Protein AF-A0A0K0D9D5-F1 (afdb_monomer)

Secondary structure (DSSP, 8-state):
---PPPP----------------------HHHHHHHHHHHHHHHHHHHHHHHHHHHHHHHHHHHHHHHHHHHHHTT--HHHHHHHHHHHHHHHHHHHHHHHHHHHHHHHHHHHHHHHHHHHHHHHHHHHHHHHHHHHHHHHHHHHHHHHHHHHHHHHHHHHHSTT------------PPPP------------HHHHHHHHHHHS----SS-TTS----HHHHHHHHTTSPTT-----TT--HHHHTTPPPTT-TTT-GGGSS-GGG--HHHHHHHHHHHHHHHHHHHTT--GGGTGGGSHHHH-GGGS-TTT-HHHHHHHHHHHHHHHHHHHHHHHTT--HHHH--

Solvent-accessible surface area (backbone atoms only — not comparable to full-atom values): 21210 Å² total; per-residue (Å²): 138,88,81,82,85,78,88,77,84,82,77,82,75,85,71,82,76,78,80,77,85,72,83,73,78,67,84,67,54,69,68,59,51,51,52,51,52,52,51,52,50,51,51,52,54,55,48,51,55,52,50,52,53,51,52,52,54,51,50,52,51,50,50,52,53,52,54,50,52,52,49,31,49,73,69,60,65,29,66,72,59,47,52,53,53,49,53,52,51,52,51,50,53,50,52,51,54,50,52,55,51,51,52,51,54,51,52,54,51,51,50,54,49,52,53,49,53,50,51,52,52,51,50,53,52,52,52,50,51,52,54,51,52,50,54,50,50,52,54,51,52,52,50,54,49,53,49,53,50,51,53,48,50,51,51,52,53,50,51,57,70,68,46,90,79,75,94,69,90,79,85,88,79,89,75,88,77,82,79,84,78,88,78,84,78,90,69,84,90,76,81,76,63,65,67,59,52,51,51,52,51,60,70,64,52,68,80,88,58,101,60,84,80,85,61,90,76,89,52,65,71,61,51,54,56,59,55,69,72,52,57,95,89,66,80,93,73,60,91,88,61,56,73,74,65,58,72,73,58,75,48,79,86,34,77,88,62,15,74,85,59,44,81,63,90,82,78,64,50,74,64,55,53,50,51,50,50,51,52,50,53,50,26,48,52,47,24,74,75,43,38,41,39,72,79,31,50,57,64,39,69,64,54,71,49,40,84,76,44,44,51,93,83,36,55,69,60,20,51,50,17,51,48,50,51,52,50,52,52,50,53,51,52,50,42,64,73,65,73,53,60,52,83,81,63,50,58

pLDDT: mean 75.21, std 20.97, range [29.78, 96.94]

InterPro domains:
  IPR007244 NAA35-like [PTHR21373] (213-343)
  IPR057983 NAA35-like, N-terminal [PF04112] (233-303)

Organism: Angiostrongylus cantonensis (NCBI:txid6313)

Foldseek 3Di:
DDDDDDDDDPDPPPPPPPPPPPPPPPPPDPVNVVVVVVVVVVVVVVVVVVVVVVVVVVVVVVVVVVVVLVVCVVVCNNPVSVVVVVVVVVVVVVVVVVVVVVVVVVVVVVVVVVVVVVVVVVVVVVVVVVVVVVVVVVVVVVVVVVVVVVVVVVVVVVVVVVPPPDPDDDDDDDDDDDDDDDDDDPDPPDDDDPVVVVVVVVVPDDDVDVDPVPDDDDCPVVVVVVVVPDDVPDDDDDPPDDVVVVVPDQDPPDPVRHPVVPPDPQPDDPVNLVVLLVQLVVLVVVQQQADECCVGNVVPPLQVDLVVVDCVRPVSSNCVNVVVNVVVVVVVVVCVVVVPDCNPRGD

Mean predicted aligned error: 23.49 Å

Sequence (347 aa):
MVVQMTEEDHQESDGERELSDSDSESELDIVEYEKRREQCFRLIVLSEIQFNKLKLILRDLKIKQLTKRRQEILNQVDPEFTVKHRELQEEFNARVKLAEAIRCLEMDSLERRTVGLTGIAQTNQDDNKVIVQEKIRERILNKIQAEKEHQLEIKIVKSYFLDGRFDLKRERSEENFDFPPKKTRSGPLRMANSELRELLDKASRKLDLPFNNEEPIDITNRFFEDCSRLSLGEVVRYDSFSLGEAMSAVELMDEKMDIGMKKGLYESSLAEQLTTYDATLCAFVTWLEGSCIGQTLWTNVLLTDPERVRFDEHPVFACLSHGFYQIVMIVKSIIQNASVYEEVHFP

Radius of gyration: 48.1 Å; Cα contacts (8 Å, |Δi|>4): 84; chains: 1; bounding box: 96×66×159 Å

Structure (mmCIF, N/CA/C/O backbone):
data_AF-A0A0K0D9D5-F1
#
_entry.id   AF-A0A0K0D9D5-F1
#
loop_
_atom_site.group_PDB
_atom_site.id
_atom_site.type_symbol
_atom_site.label_atom_id
_at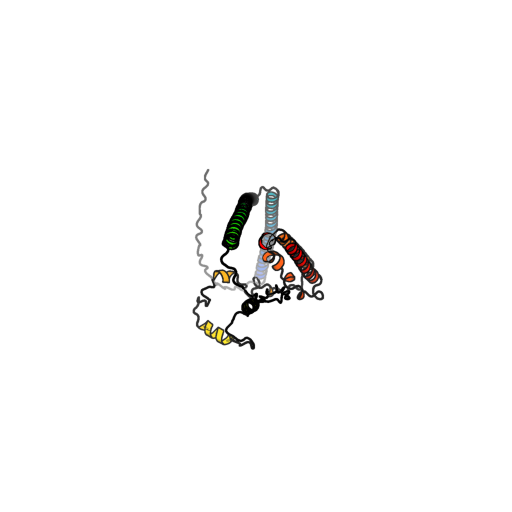om_site.label_alt_id
_atom_site.label_comp_id
_atom_site.label_asym_id
_atom_site.label_entity_id
_atom_site.label_seq_id
_atom_site.pdbx_PDB_ins_code
_atom_site.Cartn_x
_atom_site.Cartn_y
_atom_site.Cartn_z
_atom_site.occupancy
_atom_site.B_iso_or_equiv
_atom_site.auth_seq_id
_atom_site.auth_comp_id
_atom_site.auth_asym_id
_atom_site.auth_atom_id
_atom_site.pdbx_PDB_model_num
ATOM 1 N N . MET A 1 1 ? -10.183 25.546 -48.057 1.00 37.56 1 MET A N 1
ATOM 2 C CA . MET A 1 1 ? -9.657 24.812 -49.225 1.00 37.56 1 MET A CA 1
ATOM 3 C C . MET A 1 1 ? -9.394 23.398 -48.755 1.00 37.56 1 MET A C 1
ATOM 5 O O . MET A 1 1 ? -8.496 23.192 -47.952 1.00 37.56 1 MET A O 1
ATOM 9 N N . VAL A 1 2 ? -10.289 22.486 -49.119 1.00 29.78 2 VAL A N 1
ATOM 10 C CA . VAL A 1 2 ? -10.215 21.060 -48.791 1.00 29.78 2 VAL A CA 1
ATOM 11 C C . VAL A 1 2 ? -9.241 20.436 -49.785 1.00 29.78 2 VAL A C 1
ATOM 13 O O . VAL A 1 2 ? -9.426 20.624 -50.984 1.00 29.78 2 VAL A O 1
ATOM 16 N N . VAL A 1 3 ? -8.204 19.748 -49.311 1.00 32.75 3 VAL A N 1
ATOM 17 C CA . VAL A 1 3 ? -7.352 18.912 -50.165 1.00 32.75 3 VAL A CA 1
ATOM 18 C C . VAL A 1 3 ? -7.660 17.469 -49.798 1.00 32.75 3 VAL A C 1
ATOM 20 O O . VAL A 1 3 ? -7.416 17.039 -48.673 1.00 32.75 3 VAL A O 1
ATOM 23 N N . GLN A 1 4 ? -8.306 16.790 -50.743 1.00 30.09 4 GLN A N 1
ATOM 24 C CA . GLN A 1 4 ? -8.664 15.380 -50.701 1.00 30.09 4 GLN A CA 1
ATOM 25 C C . GLN A 1 4 ? -7.396 14.524 -50.639 1.00 30.09 4 GLN A C 1
ATOM 27 O O . GLN A 1 4 ? -6.472 14.731 -51.423 1.00 30.09 4 GLN A O 1
ATOM 32 N N . MET A 1 5 ? -7.379 13.562 -49.718 1.00 33.97 5 MET A N 1
ATOM 33 C CA . MET A 1 5 ? -6.488 12.411 -49.794 1.00 33.97 5 MET A CA 1
ATOM 34 C C . MET A 1 5 ? -7.105 11.423 -50.781 1.00 33.97 5 MET A C 1
ATOM 36 O O . MET A 1 5 ? -8.237 10.988 -50.583 1.00 33.97 5 MET A O 1
ATOM 40 N N . THR A 1 6 ? -6.393 11.129 -51.863 1.00 34.22 6 THR A N 1
ATOM 41 C CA . THR A 1 6 ? -6.712 10.029 -52.771 1.00 34.22 6 THR A CA 1
ATOM 42 C C . THR A 1 6 ? -5.950 8.795 -52.311 1.00 34.22 6 THR A C 1
ATOM 44 O O . THR A 1 6 ? -4.722 8.806 -52.249 1.00 34.22 6 THR A O 1
ATOM 47 N N . GLU A 1 7 ? -6.711 7.768 -51.945 1.00 36.28 7 GLU A N 1
ATOM 48 C CA . GLU A 1 7 ? -6.272 6.383 -51.811 1.00 36.28 7 GLU A CA 1
ATOM 49 C C . GLU A 1 7 ? -5.798 5.898 -53.190 1.00 36.28 7 GLU A C 1
ATOM 51 O O . GLU A 1 7 ? -6.556 5.961 -54.157 1.00 36.28 7 GLU A O 1
ATOM 56 N N . GLU A 1 8 ? -4.543 5.460 -53.295 1.00 34.31 8 GLU A N 1
ATOM 57 C CA . GLU A 1 8 ? -4.056 4.716 -54.458 1.00 34.31 8 GLU A CA 1
ATOM 58 C C . GLU A 1 8 ? -3.839 3.259 -54.046 1.00 34.31 8 GLU A C 1
ATOM 60 O O . GLU A 1 8 ? -3.011 2.942 -53.189 1.00 34.31 8 GLU A O 1
ATOM 65 N N . ASP A 1 9 ? -4.645 2.399 -54.666 1.00 31.23 9 ASP A N 1
ATOM 66 C CA . ASP A 1 9 ? -4.639 0.947 -54.584 1.00 31.23 9 ASP A CA 1
ATOM 67 C C . ASP A 1 9 ? -3.251 0.366 -54.902 1.00 31.23 9 ASP A C 1
ATOM 69 O O . ASP A 1 9 ? -2.746 0.460 -56.023 1.00 31.23 9 ASP A O 1
ATOM 73 N N . HIS A 1 10 ? -2.641 -0.312 -53.929 1.00 34.50 10 HIS A N 1
ATOM 74 C CA . HIS A 1 10 ? -1.534 -1.226 -54.194 1.00 34.50 10 HIS A CA 1
ATOM 75 C C . HIS A 1 10 ? -2.088 -2.545 -54.741 1.00 34.50 10 HIS A C 1
ATOM 77 O O . HIS A 1 10 ? -2.424 -3.460 -53.995 1.00 34.50 10 HIS A O 1
ATOM 83 N N . GLN A 1 11 ? -2.169 -2.634 -56.070 1.00 36.53 11 GLN A N 1
ATOM 84 C CA . GLN A 1 11 ? -2.214 -3.912 -56.773 1.00 36.53 11 GLN A CA 1
ATOM 85 C C . GLN A 1 11 ? -0.873 -4.628 -56.568 1.00 36.53 11 GLN A C 1
ATOM 87 O O . GLN A 1 11 ? 0.152 -4.222 -57.120 1.00 36.53 11 GLN A O 1
ATOM 92 N N . GLU A 1 12 ? -0.882 -5.695 -55.768 1.00 34.50 12 GLU A N 1
ATOM 93 C CA . GLU A 1 12 ? 0.175 -6.705 -55.762 1.00 34.50 12 GLU A CA 1
ATOM 94 C C . GLU A 1 12 ? 0.230 -7.345 -57.155 1.00 34.50 12 GLU A C 1
ATOM 96 O O . GLU A 1 12 ? -0.577 -8.196 -57.521 1.00 34.50 12 GLU A O 1
ATOM 101 N N . SER A 1 13 ? 1.167 -6.867 -57.973 1.00 37.12 13 SER A N 1
ATOM 102 C CA . SER A 1 13 ? 1.555 -7.519 -59.216 1.00 37.12 13 SER A CA 1
ATOM 103 C C . SER A 1 13 ? 2.336 -8.778 -58.858 1.00 37.12 13 SER A C 1
ATOM 105 O O . SER A 1 13 ? 3.542 -8.709 -58.607 1.00 37.12 13 SER A O 1
ATOM 107 N N . ASP A 1 14 ? 1.640 -9.913 -58.856 1.00 38.56 14 ASP A N 1
ATOM 108 C CA . ASP A 1 14 ? 2.205 -11.263 -58.876 1.00 38.56 14 ASP A CA 1
ATOM 109 C C . ASP A 1 14 ? 3.036 -11.430 -60.163 1.00 38.56 14 ASP A C 1
ATOM 111 O O . ASP A 1 14 ? 2.570 -11.852 -61.220 1.00 38.56 14 ASP A O 1
ATOM 115 N N . GLY A 1 15 ? 4.284 -10.967 -60.100 1.00 40.25 15 GLY A N 1
ATOM 116 C CA . GLY A 1 15 ? 5.281 -11.169 -61.136 1.00 40.25 15 GLY A CA 1
ATOM 117 C C . GLY A 1 15 ? 5.824 -12.581 -61.016 1.00 40.25 15 GLY A C 1
ATOM 118 O O . GLY A 1 15 ? 6.711 -12.833 -60.198 1.00 40.25 15 GLY A O 1
ATOM 119 N N . GLU A 1 16 ? 5.280 -13.481 -61.832 1.00 40.59 16 GLU A N 1
ATOM 120 C CA . GLU A 1 16 ? 5.819 -14.807 -62.115 1.00 40.59 16 GLU A CA 1
ATOM 121 C C . GLU A 1 16 ? 7.341 -14.706 -62.314 1.00 40.59 16 GLU A C 1
ATOM 123 O O . GLU A 1 16 ? 7.843 -14.190 -63.314 1.00 40.59 16 GLU A O 1
ATOM 128 N N . ARG A 1 17 ? 8.103 -15.156 -61.310 1.00 44.84 17 ARG A N 1
ATOM 129 C CA . ARG A 1 17 ? 9.544 -15.360 -61.447 1.00 44.84 17 ARG A CA 1
ATOM 130 C C . ARG A 1 17 ? 9.734 -16.598 -62.306 1.00 44.84 17 ARG A C 1
ATOM 132 O O . ARG A 1 17 ? 9.825 -17.706 -61.783 1.00 44.84 17 ARG A O 1
ATOM 139 N N . GLU A 1 18 ? 9.806 -16.401 -63.616 1.00 43.44 18 GLU A N 1
ATOM 140 C CA . GLU A 1 18 ? 10.425 -17.374 -64.505 1.00 43.44 18 GLU A CA 1
ATOM 141 C C . GLU A 1 18 ? 11.891 -17.535 -64.075 1.00 43.44 18 GLU A C 1
ATOM 143 O O . GLU A 1 18 ? 12.764 -16.721 -64.383 1.00 43.44 18 GLU A O 1
ATOM 148 N N . LEU A 1 19 ? 12.150 -18.582 -63.289 1.00 46.09 19 LEU A N 1
ATOM 149 C CA . LEU A 1 19 ? 13.479 -19.134 -63.057 1.00 46.09 19 LEU A CA 1
ATOM 150 C C . LEU A 1 19 ? 13.962 -19.723 -64.385 1.00 46.09 19 LEU A C 1
ATOM 152 O O . LEU A 1 19 ? 13.815 -20.910 -64.663 1.00 46.09 19 LEU A O 1
ATOM 156 N N . SER A 1 20 ? 14.488 -18.853 -65.242 1.00 41.19 20 SER A N 1
ATOM 157 C CA . SER A 1 20 ? 15.263 -19.246 -66.409 1.00 41.19 20 SER A CA 1
ATOM 158 C C . SER A 1 20 ? 16.637 -19.729 -65.934 1.00 41.19 20 SER A C 1
ATOM 160 O O . SER A 1 20 ? 17.612 -18.978 -65.992 1.00 41.19 20 SER A O 1
ATOM 162 N N . ASP A 1 21 ? 16.709 -20.986 -65.492 1.00 41.81 21 ASP A N 1
ATOM 163 C CA . ASP A 1 21 ? 17.951 -21.744 -65.273 1.00 41.81 21 ASP A CA 1
ATOM 164 C C . ASP A 1 21 ? 18.613 -22.066 -66.624 1.00 41.81 21 ASP A C 1
ATOM 166 O O . ASP A 1 21 ? 18.677 -23.204 -67.088 1.00 41.81 21 ASP A O 1
ATOM 170 N N . SER A 1 22 ? 19.086 -21.022 -67.300 1.00 41.25 22 SER A N 1
ATOM 171 C CA . SER A 1 22 ? 19.961 -21.150 -68.457 1.00 41.25 22 SER A CA 1
ATOM 172 C C . SER A 1 22 ? 21.411 -21.038 -67.986 1.00 41.25 22 SER A C 1
ATOM 174 O O . SER A 1 22 ? 22.077 -20.035 -68.250 1.00 41.25 22 SER A O 1
ATOM 176 N N . ASP A 1 23 ? 21.894 -22.090 -67.318 1.00 46.62 23 ASP A N 1
ATOM 177 C CA . ASP A 1 23 ? 23.313 -22.349 -67.017 1.00 46.62 23 ASP A CA 1
ATOM 178 C C . ASP A 1 23 ? 24.078 -22.669 -68.312 1.00 46.62 23 ASP A C 1
ATOM 180 O O . ASP A 1 23 ? 24.564 -23.771 -68.565 1.00 46.62 23 ASP A O 1
ATOM 184 N N . SER A 1 24 ? 24.178 -21.672 -69.186 1.00 47.72 24 SER A N 1
ATOM 185 C CA . SER A 1 24 ? 25.216 -21.656 -70.208 1.00 47.72 24 SER A CA 1
ATOM 186 C C . SER A 1 24 ? 26.482 -21.105 -69.560 1.00 47.72 24 SER A C 1
ATOM 188 O O . SER A 1 24 ? 26.798 -19.924 -69.705 1.00 47.72 24 SER A O 1
ATOM 190 N N . GLU A 1 25 ? 27.190 -21.961 -68.817 1.00 51.62 25 GLU A N 1
ATOM 191 C CA . GLU A 1 25 ? 28.571 -21.721 -68.393 1.00 51.62 25 GLU A CA 1
ATOM 192 C C . GLU A 1 25 ? 29.465 -21.659 -69.641 1.00 51.62 25 GLU A C 1
ATOM 194 O O . GLU A 1 25 ? 30.138 -22.613 -70.026 1.00 51.62 25 GLU A O 1
ATOM 199 N N . SER A 1 26 ? 29.473 -20.512 -70.318 1.00 58.75 26 SER A N 1
ATOM 200 C CA . SER A 1 26 ? 30.654 -20.127 -71.077 1.00 58.75 26 SER A CA 1
ATOM 201 C C . SER A 1 26 ? 31.764 -19.944 -70.049 1.00 58.75 26 SER A C 1
ATOM 203 O O . SER A 1 26 ? 31.625 -19.060 -69.202 1.00 58.75 26 SER A O 1
ATOM 205 N N . GLU A 1 27 ? 32.811 -20.774 -70.094 1.00 60.72 27 GLU A N 1
ATOM 206 C CA . GLU A 1 27 ? 34.042 -20.590 -69.318 1.00 60.72 27 GLU A CA 1
ATOM 207 C C . GLU A 1 27 ? 34.481 -19.124 -69.449 1.00 60.72 27 GLU A C 1
ATOM 209 O O . GLU A 1 27 ? 35.024 -18.701 -70.471 1.00 60.72 27 GLU A O 1
ATOM 214 N N . LEU A 1 28 ? 34.139 -18.310 -68.447 1.00 60.16 28 LEU A N 1
ATOM 215 C CA . LEU A 1 28 ? 34.507 -16.905 -68.417 1.00 60.16 28 LEU A CA 1
ATOM 216 C C . LEU A 1 28 ? 36.022 -16.862 -68.295 1.00 60.16 28 LEU A C 1
ATOM 218 O O . LEU A 1 28 ? 36.588 -17.481 -67.392 1.00 60.16 28 LEU A O 1
ATOM 222 N N . ASP A 1 29 ? 36.663 -16.115 -69.190 1.00 76.94 29 ASP A N 1
ATOM 223 C CA . ASP A 1 29 ? 38.081 -15.814 -69.065 1.00 76.94 29 ASP A CA 1
ATOM 224 C C . ASP A 1 29 ? 38.340 -15.303 -67.639 1.00 76.94 29 ASP A C 1
ATOM 226 O O . ASP A 1 29 ? 37.623 -14.429 -67.136 1.00 76.94 29 ASP A O 1
ATOM 230 N N . ILE A 1 30 ? 39.339 -15.879 -66.967 1.00 76.69 30 ILE A N 1
ATOM 231 C CA . ILE A 1 30 ? 39.670 -15.603 -65.561 1.00 76.69 30 ILE A CA 1
ATOM 232 C C . ILE A 1 30 ? 39.828 -14.089 -65.352 1.00 76.69 30 ILE A C 1
ATOM 234 O O . ILE A 1 30 ? 39.393 -13.537 -64.341 1.00 76.69 30 ILE A O 1
ATOM 238 N N . VAL A 1 31 ? 40.354 -13.397 -66.365 1.00 83.38 31 VAL A N 1
ATOM 239 C CA . VAL A 1 31 ? 40.521 -11.940 -66.389 1.00 83.38 31 VAL A CA 1
ATOM 240 C C . VAL A 1 31 ? 39.178 -11.196 -66.401 1.00 83.38 31 VAL A C 1
ATOM 242 O O . VAL A 1 31 ? 39.022 -10.169 -65.737 1.00 83.38 31 VAL A O 1
ATOM 245 N N . GLU A 1 32 ? 38.182 -11.692 -67.135 1.00 84.81 32 GLU A N 1
ATOM 246 C CA . GLU A 1 32 ? 36.849 -11.089 -67.178 1.00 84.81 32 GLU A CA 1
ATOM 247 C C . GLU A 1 32 ? 36.092 -11.305 -65.861 1.00 84.81 32 GLU A C 1
ATOM 249 O O . GLU A 1 32 ? 35.440 -10.380 -65.361 1.00 84.81 32 GLU A O 1
ATOM 254 N N . TYR A 1 33 ? 36.234 -12.487 -65.256 1.00 84.62 33 TYR A N 1
ATOM 255 C CA . TYR A 1 33 ? 35.690 -12.777 -63.931 1.00 84.62 33 TYR A CA 1
ATOM 256 C C . TYR A 1 33 ? 36.283 -11.850 -62.858 1.00 84.62 33 TYR A C 1
ATOM 258 O O . TYR A 1 33 ? 35.540 -11.220 -62.096 1.00 84.62 33 TYR A O 1
ATOM 266 N N . GLU A 1 34 ? 37.609 -11.691 -62.829 1.00 88.25 34 GLU A N 1
ATOM 267 C CA . GLU A 1 34 ? 38.283 -10.785 -61.893 1.00 88.25 34 GLU A CA 1
ATOM 268 C C . GLU A 1 34 ? 37.850 -9.327 -62.088 1.00 88.25 34 GLU A C 1
ATOM 270 O O . GLU A 1 34 ? 37.568 -8.628 -61.111 1.00 88.25 34 GLU A O 1
ATOM 275 N N . LYS A 1 35 ? 37.687 -8.886 -63.340 1.00 90.50 35 LYS A N 1
ATOM 276 C CA . LYS A 1 35 ? 37.202 -7.539 -63.662 1.00 90.50 35 LYS A CA 1
ATOM 277 C C . LYS A 1 35 ? 35.773 -7.299 -63.172 1.00 90.50 35 LYS A C 1
ATOM 279 O O . LYS A 1 35 ? 35.488 -6.230 -62.628 1.00 90.50 35 LYS A O 1
ATOM 284 N N . ARG A 1 36 ? 34.865 -8.270 -63.331 1.00 89.31 36 ARG A N 1
ATOM 285 C CA . ARG A 1 36 ? 33.492 -8.170 -62.795 1.00 89.31 36 ARG A CA 1
ATOM 286 C C . ARG A 1 36 ? 33.500 -8.131 -61.270 1.00 89.31 36 ARG A C 1
ATOM 288 O O . ARG A 1 36 ? 32.824 -7.289 -60.681 1.00 89.31 36 ARG A O 1
ATOM 295 N N . ARG A 1 37 ? 34.321 -8.968 -60.629 1.00 90.19 37 ARG A N 1
ATOM 296 C CA . ARG A 1 37 ? 34.499 -8.968 -59.170 1.00 90.19 37 ARG A CA 1
ATOM 297 C C . ARG A 1 37 ? 34.992 -7.613 -58.659 1.00 90.19 37 ARG A C 1
ATOM 299 O O . ARG A 1 37 ? 34.450 -7.103 -57.680 1.00 90.19 37 ARG A O 1
ATOM 306 N N . GLU A 1 38 ? 35.971 -7.008 -59.327 1.00 93.25 38 GLU A N 1
ATOM 307 C CA . GLU A 1 38 ? 36.487 -5.683 -58.969 1.00 93.25 38 GLU A CA 1
ATOM 308 C C . GLU A 1 38 ? 35.420 -4.587 -59.132 1.00 93.25 38 GLU A C 1
ATOM 310 O O . GLU A 1 38 ? 35.258 -3.731 -58.259 1.00 93.25 38 GLU A O 1
ATOM 315 N N . GLN A 1 39 ? 34.631 -4.635 -60.209 1.00 93.19 39 GLN A N 1
ATOM 316 C CA . GLN A 1 39 ? 33.530 -3.694 -60.431 1.00 93.19 39 GLN A CA 1
ATOM 317 C C . GLN A 1 39 ? 32.435 -3.815 -59.365 1.00 93.19 39 GLN A C 1
ATOM 319 O O . GLN A 1 39 ? 32.013 -2.795 -58.813 1.00 93.19 39 GLN A O 1
ATOM 324 N N . CYS A 1 40 ? 32.015 -5.038 -59.027 1.00 92.75 40 CYS A N 1
ATOM 325 C CA . CYS A 1 40 ? 31.066 -5.290 -57.943 1.00 92.75 40 CYS A CA 1
ATOM 326 C C . CYS A 1 40 ? 31.609 -4.786 -56.604 1.00 92.75 40 CYS A C 1
ATOM 328 O O . CYS A 1 40 ? 30.904 -4.087 -55.877 1.00 92.75 40 CYS A O 1
ATOM 330 N N . PHE A 1 41 ? 32.880 -5.062 -56.305 1.00 93.62 41 PHE A N 1
ATOM 331 C CA . PHE A 1 41 ? 33.521 -4.575 -55.088 1.00 93.62 41 PHE A CA 1
ATOM 332 C C . PHE A 1 41 ? 33.519 -3.043 -55.022 1.00 93.62 41 PHE A C 1
ATOM 334 O O . PHE A 1 41 ? 33.151 -2.463 -54.001 1.00 93.62 41 PHE A O 1
ATOM 341 N N . ARG A 1 42 ? 33.834 -2.364 -56.131 1.00 94.62 42 ARG A N 1
ATOM 342 C CA . ARG A 1 42 ? 33.803 -0.898 -56.201 1.00 94.62 42 ARG A CA 1
ATOM 343 C C . ARG A 1 42 ? 32.399 -0.333 -55.969 1.00 94.62 42 ARG A C 1
ATOM 345 O O . ARG A 1 42 ? 32.263 0.674 -55.279 1.00 94.62 42 ARG A O 1
ATOM 352 N N . LEU A 1 43 ? 31.362 -0.971 -56.514 1.00 95.25 43 LEU A N 1
ATOM 353 C CA . LEU A 1 43 ? 29.967 -0.570 -56.294 1.00 95.25 43 LEU A CA 1
ATOM 354 C C . LEU A 1 43 ? 29.544 -0.737 -54.832 1.00 95.25 43 LEU A C 1
ATOM 356 O O . LEU A 1 43 ? 28.906 0.163 -54.285 1.00 95.25 43 LEU A O 1
ATOM 360 N N . ILE A 1 44 ? 29.941 -1.837 -54.188 1.00 95.25 44 ILE A N 1
ATOM 361 C CA . ILE A 1 44 ? 29.682 -2.074 -52.761 1.00 95.25 44 ILE A CA 1
ATOM 362 C C . ILE A 1 44 ? 30.347 -0.983 -51.922 1.00 95.25 44 ILE A C 1
ATOM 364 O O . ILE A 1 44 ? 29.684 -0.356 -51.102 1.00 95.25 44 ILE A O 1
ATOM 368 N N . VAL A 1 45 ? 31.625 -0.688 -52.173 1.00 94.94 45 VAL A N 1
ATOM 369 C CA . VAL A 1 45 ? 32.364 0.342 -51.425 1.00 94.94 45 VAL A CA 1
ATOM 370 C C . VAL A 1 45 ? 31.725 1.724 -51.590 1.00 94.94 45 VAL A C 1
ATOM 372 O O . VAL A 1 45 ? 31.549 2.443 -50.608 1.00 94.94 45 VAL A O 1
ATOM 375 N N . LEU A 1 46 ? 31.336 2.108 -52.809 1.00 94.94 46 LEU A N 1
ATOM 376 C CA . LEU A 1 46 ? 30.667 3.392 -53.046 1.00 94.94 46 LEU A CA 1
ATOM 377 C C . LEU A 1 46 ? 29.296 3.465 -52.362 1.00 94.94 46 LEU A C 1
ATOM 379 O O . LEU A 1 46 ? 28.962 4.497 -51.775 1.00 94.94 46 LEU A O 1
ATOM 383 N N . SER A 1 47 ? 28.531 2.373 -52.397 1.00 93.69 47 SER A N 1
ATOM 384 C CA . SER A 1 47 ? 27.227 2.279 -51.732 1.00 93.69 47 SER A CA 1
ATOM 385 C C . SER A 1 47 ? 27.371 2.367 -50.211 1.00 93.69 47 SER A C 1
ATOM 387 O O . SER A 1 47 ? 26.631 3.106 -49.567 1.00 93.69 47 SER A O 1
ATOM 389 N N . GLU A 1 48 ? 28.382 1.711 -49.639 1.00 94.75 48 GLU A N 1
ATOM 390 C CA . GLU A 1 48 ? 28.688 1.747 -48.206 1.00 94.75 48 GLU A CA 1
ATOM 391 C C . GLU A 1 48 ? 29.077 3.161 -47.741 1.00 94.75 48 GLU A C 1
ATOM 393 O O . GLU A 1 48 ? 28.626 3.636 -46.696 1.00 94.75 48 GLU A O 1
ATOM 398 N N . ILE A 1 49 ? 29.862 3.895 -48.538 1.00 95.81 49 ILE A N 1
ATOM 399 C CA . ILE A 1 49 ? 30.208 5.295 -48.243 1.00 95.81 49 ILE A CA 1
ATOM 400 C C . ILE A 1 49 ? 28.948 6.176 -48.229 1.00 95.81 49 ILE A C 1
ATOM 402 O O . ILE A 1 49 ? 28.771 7.000 -47.325 1.00 95.81 49 ILE A O 1
ATOM 406 N N . GLN A 1 50 ? 28.057 6.009 -49.211 1.00 95.38 50 GLN A N 1
ATOM 407 C CA . GLN A 1 50 ? 26.805 6.769 -49.280 1.00 95.38 50 GLN A CA 1
ATOM 408 C C . GLN A 1 50 ? 25.860 6.424 -48.124 1.00 95.38 50 GLN A C 1
ATOM 410 O O . GLN A 1 50 ? 25.297 7.328 -47.499 1.00 95.38 50 GLN A O 1
ATOM 415 N N . PHE A 1 51 ? 25.737 5.139 -47.790 1.00 96.44 51 PHE A N 1
ATOM 416 C CA . PHE A 1 51 ? 24.925 4.662 -46.677 1.00 96.44 51 PHE A CA 1
ATOM 417 C C . PHE A 1 51 ? 25.412 5.225 -45.337 1.00 96.44 51 PHE A C 1
ATOM 419 O O . PHE A 1 51 ? 24.621 5.760 -44.558 1.00 96.44 51 PHE A O 1
ATOM 426 N N . ASN A 1 52 ? 26.723 5.213 -45.094 1.00 95.75 52 ASN A N 1
ATOM 427 C CA . ASN A 1 52 ? 27.293 5.786 -43.877 1.00 95.75 52 ASN A CA 1
ATOM 428 C C . ASN A 1 52 ? 27.069 7.300 -43.784 1.00 95.75 52 ASN A C 1
ATOM 430 O O . ASN A 1 52 ? 26.748 7.813 -42.708 1.00 95.75 52 ASN A O 1
ATOM 434 N N . LYS A 1 53 ? 27.143 8.023 -44.908 1.00 96.25 53 LYS A N 1
ATOM 435 C CA . LYS A 1 53 ? 26.813 9.454 -44.947 1.00 96.25 53 LYS A CA 1
ATOM 436 C C . LYS A 1 53 ? 25.349 9.713 -44.572 1.00 96.25 53 LYS A C 1
ATOM 438 O O . LYS A 1 53 ? 25.074 10.607 -43.773 1.00 96.25 53 LYS A O 1
ATOM 443 N N . LEU A 1 54 ? 24.419 8.915 -45.098 1.00 96.44 54 LEU A N 1
ATOM 444 C CA . LEU A 1 54 ? 22.996 8.986 -44.746 1.00 96.44 54 LEU A CA 1
ATOM 445 C C . LEU A 1 54 ? 22.753 8.664 -43.267 1.00 96.44 54 LEU A C 1
ATOM 447 O O . LEU A 1 54 ? 22.002 9.375 -42.600 1.00 96.44 54 LEU A O 1
ATOM 451 N N . LYS A 1 55 ? 23.432 7.646 -42.729 1.00 96.00 55 LYS A N 1
ATOM 452 C CA . LYS A 1 55 ? 23.333 7.248 -41.319 1.00 96.00 55 LYS A CA 1
ATOM 453 C C . LYS A 1 55 ? 23.749 8.374 -40.369 1.00 96.00 55 LYS A C 1
ATOM 455 O O . LYS A 1 55 ? 23.084 8.593 -39.356 1.00 96.00 55 LYS A O 1
ATOM 460 N N . LEU A 1 56 ? 24.809 9.112 -40.707 1.00 95.94 56 LEU A N 1
ATOM 461 C CA . LEU A 1 56 ? 25.243 10.286 -39.942 1.00 95.94 56 LEU A CA 1
ATOM 462 C C . LEU A 1 56 ? 24.192 11.403 -39.977 1.00 95.94 56 LEU A C 1
ATOM 464 O O . LEU A 1 56 ? 23.800 11.902 -38.924 1.00 95.94 56 LEU A O 1
ATOM 468 N N . ILE A 1 57 ? 23.664 11.728 -41.161 1.00 96.75 57 ILE A N 1
ATOM 469 C CA . ILE A 1 57 ? 22.618 12.753 -41.314 1.00 96.75 57 ILE A CA 1
ATOM 470 C C . ILE A 1 57 ? 21.362 12.378 -40.515 1.00 96.75 57 ILE A C 1
ATOM 472 O O . ILE A 1 57 ? 20.804 13.216 -39.806 1.00 96.75 57 ILE A O 1
ATOM 476 N N . LEU A 1 58 ? 20.925 11.118 -40.588 1.00 96.19 58 LEU A N 1
ATOM 477 C CA . LEU A 1 58 ? 19.753 10.634 -39.859 1.00 96.19 58 LEU A CA 1
ATOM 478 C C . LEU A 1 58 ? 19.951 10.729 -38.343 1.00 96.19 58 LEU A C 1
ATOM 480 O O . LEU A 1 58 ? 19.054 11.180 -37.628 1.00 96.19 58 LEU A O 1
ATOM 484 N N . ARG A 1 59 ? 21.133 10.340 -37.851 1.00 95.62 59 ARG A N 1
ATOM 485 C CA . ARG A 1 59 ? 21.490 10.466 -36.434 1.00 95.62 59 ARG A CA 1
ATOM 486 C C . ARG A 1 59 ? 21.414 11.923 -35.980 1.00 95.62 59 ARG A C 1
ATOM 488 O O . ARG A 1 59 ? 20.804 12.196 -34.948 1.00 95.62 59 ARG A O 1
ATOM 495 N N . ASP A 1 60 ? 21.970 12.849 -36.753 1.00 96.69 60 ASP A N 1
ATOM 496 C CA . ASP A 1 60 ? 21.964 14.275 -36.415 1.00 96.69 60 ASP A CA 1
ATOM 497 C C . ASP A 1 60 ? 20.551 14.861 -36.405 1.00 96.69 60 ASP A C 1
ATOM 499 O O . ASP A 1 60 ? 20.190 15.611 -35.494 1.00 96.69 60 ASP A O 1
ATOM 503 N N . LEU A 1 61 ? 19.717 14.494 -37.382 1.00 95.88 61 LEU A N 1
ATOM 504 C CA . LEU A 1 61 ? 18.309 14.889 -37.408 1.00 95.88 61 LEU A CA 1
ATOM 505 C C . LEU A 1 61 ? 17.552 14.339 -36.198 1.00 95.88 61 LEU A C 1
ATOM 507 O O . LEU A 1 61 ? 16.781 15.071 -35.574 1.00 95.88 61 LEU A O 1
ATOM 511 N N . LYS A 1 62 ? 17.811 13.084 -35.814 1.00 95.94 62 LYS A N 1
ATOM 512 C CA . LYS A 1 62 ? 17.180 12.478 -34.640 1.00 95.94 62 LYS A CA 1
ATOM 513 C C . LYS A 1 62 ? 17.591 13.180 -33.350 1.00 95.94 62 LYS A C 1
ATOM 515 O O . LYS A 1 62 ? 16.732 13.470 -32.521 1.00 95.94 62 LYS A O 1
ATOM 520 N N . ILE A 1 63 ? 18.874 13.508 -33.202 1.00 95.62 63 ILE A N 1
ATOM 521 C CA . ILE A 1 63 ? 19.376 14.277 -32.057 1.00 95.62 63 ILE A CA 1
ATOM 522 C C . ILE A 1 63 ? 18.706 15.653 -32.013 1.00 95.62 63 ILE A C 1
ATOM 524 O O . ILE A 1 63 ? 18.200 16.042 -30.965 1.00 95.62 63 ILE A O 1
ATOM 528 N N . LYS A 1 64 ? 18.621 16.372 -33.139 1.00 95.25 64 LYS A N 1
ATOM 529 C CA . LYS A 1 64 ? 17.940 17.678 -33.201 1.00 95.25 64 LYS A CA 1
ATOM 530 C C . LYS A 1 64 ? 16.464 17.584 -32.808 1.00 95.25 64 LYS A C 1
ATOM 532 O O . LYS A 1 64 ? 15.997 18.414 -32.031 1.00 95.25 64 LYS A O 1
ATOM 537 N N . GLN A 1 65 ? 15.748 16.567 -33.291 1.00 93.94 65 GLN A N 1
ATOM 538 C CA . GLN A 1 65 ? 14.351 16.319 -32.924 1.00 93.94 65 GLN A CA 1
ATOM 539 C C . GLN A 1 65 ? 14.200 16.086 -31.414 1.00 93.94 65 GLN A C 1
ATOM 541 O O . GLN A 1 65 ? 13.342 16.695 -30.778 1.00 93.94 65 GLN A O 1
ATOM 546 N N . LEU A 1 66 ? 15.044 15.227 -30.834 1.00 90.38 66 LEU A N 1
ATOM 547 C CA . LEU A 1 66 ? 15.004 14.910 -29.405 1.00 90.38 66 LEU A CA 1
ATOM 548 C C . LEU A 1 66 ? 15.361 16.121 -28.538 1.00 90.38 66 LEU A C 1
ATOM 550 O O . LEU A 1 66 ? 14.689 16.373 -27.542 1.00 90.38 66 LEU A O 1
ATOM 554 N N . THR A 1 67 ? 16.362 16.907 -28.932 1.00 92.88 67 THR A N 1
ATOM 555 C CA . THR A 1 67 ? 16.733 18.142 -28.229 1.00 92.88 67 THR A CA 1
ATOM 556 C C . THR A 1 67 ? 15.599 19.163 -28.266 1.00 92.88 67 THR A C 1
ATOM 558 O O . THR A 1 67 ? 15.313 19.785 -27.244 1.00 92.88 67 THR A O 1
ATOM 561 N N . LYS A 1 68 ? 14.902 19.298 -29.403 1.00 89.62 68 LYS A N 1
ATOM 562 C CA . LYS A 1 68 ? 13.728 20.173 -29.516 1.00 89.62 68 LYS A CA 1
ATOM 563 C C . LYS A 1 68 ? 12.605 19.724 -28.577 1.00 89.62 68 LYS A C 1
ATOM 565 O O . LYS A 1 68 ? 12.134 20.534 -27.787 1.00 89.62 68 LYS A O 1
ATOM 570 N N . ARG A 1 69 ? 12.247 18.435 -28.597 1.00 84.69 69 ARG A N 1
ATOM 571 C CA . ARG A 1 69 ? 11.206 17.883 -27.713 1.00 84.69 69 ARG A CA 1
ATOM 572 C C . ARG A 1 69 ? 11.574 18.034 -26.235 1.00 84.69 69 ARG A C 1
ATOM 574 O O . ARG A 1 69 ? 10.744 18.423 -25.424 1.00 84.69 69 ARG A O 1
ATOM 581 N N . ARG A 1 70 ? 12.843 17.812 -25.876 1.00 84.62 70 ARG A N 1
ATOM 582 C CA . ARG A 1 70 ? 13.348 18.064 -24.516 1.00 84.62 70 ARG A CA 1
ATOM 583 C C . ARG A 1 70 ? 13.159 19.527 -24.103 1.00 84.62 70 ARG A C 1
ATOM 585 O O . ARG A 1 70 ? 12.771 19.782 -22.968 1.00 84.62 70 ARG A O 1
ATOM 592 N N . GLN A 1 71 ? 13.427 20.474 -25.001 1.00 87.94 71 GLN A N 1
ATOM 593 C CA . GLN A 1 71 ? 13.228 21.898 -24.729 1.00 87.94 71 GLN A CA 1
ATOM 594 C C . GLN A 1 71 ? 11.740 22.256 -24.588 1.00 87.94 71 GLN A C 1
ATOM 596 O O . GLN A 1 71 ? 11.388 23.049 -23.722 1.00 87.94 71 GLN A O 1
ATOM 601 N N . GLU A 1 72 ? 10.868 21.657 -25.401 1.00 83.56 72 GLU A N 1
ATOM 602 C CA . GLU A 1 72 ? 9.410 21.829 -25.319 1.00 83.56 72 GLU A CA 1
ATOM 603 C C . GLU A 1 72 ? 8.855 21.309 -23.977 1.00 83.56 72 GLU A C 1
ATOM 605 O O . GLU A 1 72 ? 8.046 21.995 -23.349 1.00 83.56 72 GLU A O 1
ATOM 610 N N . ILE A 1 73 ? 9.363 20.174 -23.478 1.00 79.94 73 ILE A N 1
ATOM 611 C CA . ILE A 1 73 ? 9.041 19.644 -22.140 1.00 79.94 73 ILE A CA 1
ATOM 612 C C . ILE A 1 73 ? 9.569 20.568 -21.033 1.00 79.94 73 ILE A C 1
ATOM 614 O O . ILE A 1 73 ? 8.832 20.887 -20.105 1.00 79.94 73 ILE A O 1
ATOM 618 N N . LEU A 1 74 ? 10.823 21.035 -21.127 1.00 82.31 74 LEU A N 1
ATOM 619 C CA . LEU A 1 74 ? 11.400 21.972 -20.148 1.00 82.31 74 LEU A CA 1
ATOM 620 C C . LEU A 1 74 ? 10.606 23.278 -20.060 1.00 82.31 74 LEU A C 1
ATOM 622 O O . LEU A 1 74 ? 10.416 23.815 -18.973 1.00 82.31 74 LEU A O 1
ATOM 626 N N . ASN A 1 75 ? 10.118 23.764 -21.199 1.00 84.25 75 ASN A N 1
ATOM 627 C CA . ASN A 1 75 ? 9.288 24.959 -21.268 1.00 84.25 75 ASN A CA 1
ATOM 628 C C . ASN A 1 75 ? 7.817 24.682 -20.891 1.00 84.25 75 ASN A C 1
ATOM 630 O O . ASN A 1 75 ? 7.016 25.611 -20.916 1.00 84.25 75 ASN A O 1
ATOM 634 N N . GLN A 1 76 ? 7.456 23.434 -20.561 1.00 79.38 76 GLN A N 1
ATOM 635 C CA . GLN A 1 76 ? 6.092 22.982 -20.245 1.00 79.38 76 GLN A CA 1
ATOM 636 C C . GLN A 1 76 ? 5.066 23.235 -21.367 1.00 79.38 76 GLN A C 1
ATOM 638 O O . GLN A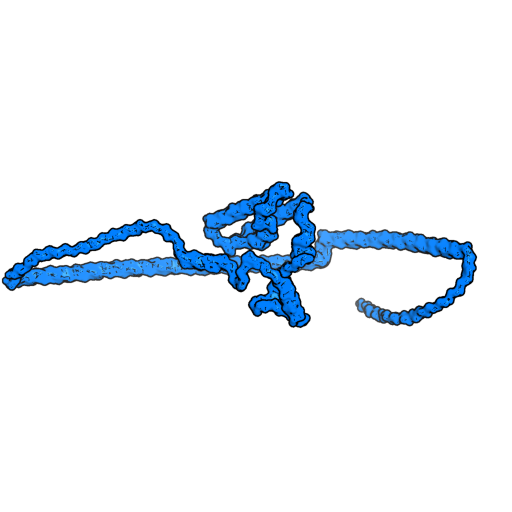 1 76 ? 3.865 23.316 -21.115 1.00 79.38 76 GLN A O 1
ATOM 643 N N . VAL A 1 77 ? 5.538 23.355 -22.612 1.00 78.62 77 VAL A N 1
ATOM 644 C CA . VAL A 1 77 ? 4.708 23.600 -23.807 1.00 78.62 77 VAL A CA 1
ATOM 645 C C . VAL A 1 77 ? 4.380 22.294 -24.535 1.00 78.62 77 VAL A C 1
ATOM 647 O O . VAL A 1 77 ? 3.518 22.276 -25.411 1.00 78.62 77 VAL A O 1
ATOM 650 N N . ASP A 1 78 ? 5.061 21.195 -24.193 1.00 82.31 78 ASP A N 1
ATOM 651 C CA . ASP A 1 78 ? 4.763 19.887 -24.772 1.00 82.31 78 ASP A CA 1
ATOM 652 C C . ASP A 1 78 ? 3.300 19.490 -24.459 1.00 82.31 78 ASP A C 1
ATOM 654 O O . ASP A 1 78 ? 2.907 19.443 -23.290 1.00 82.31 78 ASP A O 1
ATOM 658 N N . PRO A 1 79 ? 2.472 19.227 -25.487 1.00 80.12 79 PRO A N 1
ATOM 659 C CA . PRO A 1 79 ? 1.036 19.026 -25.310 1.00 80.12 79 PRO A CA 1
ATOM 660 C C . PRO A 1 79 ? 0.711 17.765 -24.503 1.00 80.12 79 PRO A C 1
ATOM 662 O O . PRO A 1 79 ? -0.279 17.749 -23.774 1.00 80.12 79 PRO A O 1
ATOM 665 N N . GLU A 1 80 ? 1.548 16.728 -24.593 1.00 83.12 80 GLU A N 1
ATOM 666 C CA . GLU A 1 80 ? 1.391 15.493 -23.821 1.00 83.12 80 GLU A CA 1
ATOM 667 C C . GLU A 1 80 ? 1.668 15.761 -22.334 1.00 83.12 80 GLU A C 1
ATOM 669 O O . GLU A 1 80 ? 0.917 15.324 -21.460 1.00 83.12 80 GLU A O 1
ATOM 674 N N . PHE A 1 81 ? 2.688 16.576 -22.044 1.00 83.44 81 PHE A N 1
ATOM 675 C CA . PHE A 1 81 ? 2.984 17.042 -20.690 1.00 83.44 81 PHE A CA 1
ATOM 676 C C . PHE A 1 81 ? 1.851 17.900 -20.101 1.00 83.44 81 PHE A C 1
ATOM 678 O O . PHE A 1 81 ? 1.439 17.673 -18.962 1.00 83.44 81 PHE A O 1
ATOM 685 N N . THR A 1 82 ? 1.315 18.866 -20.857 1.00 84.06 82 THR A N 1
ATOM 686 C CA . THR A 1 82 ? 0.260 19.768 -20.360 1.00 84.06 82 THR A CA 1
ATOM 687 C C . THR A 1 82 ? -1.045 19.031 -20.051 1.00 84.06 82 THR A C 1
ATOM 689 O O . THR A 1 82 ? -1.705 19.349 -19.060 1.00 84.06 82 THR A O 1
ATOM 692 N N . VAL A 1 83 ? -1.427 18.048 -20.874 1.00 90.62 83 VAL A N 1
ATOM 693 C CA . VAL A 1 83 ? -2.618 17.217 -20.627 1.00 90.62 83 VAL A CA 1
ATOM 694 C C . VAL A 1 83 ? -2.445 16.416 -19.340 1.00 90.62 83 VAL A C 1
ATOM 696 O O . VAL A 1 83 ? -3.278 16.524 -18.443 1.00 90.62 83 VAL A O 1
ATOM 699 N N . LYS A 1 84 ? -1.316 15.715 -19.192 1.00 89.50 84 LYS A N 1
ATOM 700 C CA . LYS A 1 84 ? -1.047 14.903 -18.000 1.00 89.50 84 LYS A CA 1
ATOM 701 C C . LYS A 1 84 ? -0.961 15.738 -16.720 1.00 89.50 84 LYS A C 1
ATOM 703 O O . LYS A 1 84 ? -1.422 15.311 -15.666 1.00 89.50 84 LYS A O 1
ATOM 708 N N . HIS A 1 85 ? -0.395 16.943 -16.801 1.00 86.56 85 HIS A N 1
ATOM 709 C CA . HIS A 1 85 ? -0.366 17.869 -15.670 1.00 86.56 85 HIS A CA 1
ATOM 710 C C . HIS A 1 85 ? -1.779 18.278 -15.229 1.00 86.56 85 HIS A C 1
ATOM 712 O O . HIS A 1 85 ? -2.064 18.299 -14.032 1.00 86.56 85 HIS A O 1
ATOM 718 N N . ARG A 1 86 ? -2.674 18.556 -16.186 1.00 91.88 86 ARG A N 1
ATOM 719 C CA . ARG A 1 86 ? -4.073 18.899 -15.904 1.00 91.88 86 ARG A CA 1
ATOM 720 C C . ARG A 1 86 ? -4.818 17.745 -15.238 1.00 91.88 86 ARG A C 1
ATOM 722 O O . ARG A 1 86 ? -5.464 17.967 -14.222 1.00 91.88 86 ARG A O 1
ATOM 729 N N . GLU A 1 87 ? -4.688 16.533 -15.771 1.00 94.25 87 GLU A N 1
ATOM 730 C CA . GLU A 1 87 ? -5.310 15.329 -15.199 1.00 94.25 87 GLU A CA 1
ATOM 731 C C . GLU A 1 87 ? -4.867 15.110 -13.747 1.00 94.25 87 GLU A C 1
ATOM 733 O O . GLU A 1 87 ? -5.695 14.911 -12.859 1.00 94.25 87 GLU A O 1
ATOM 738 N N . LEU A 1 88 ? -3.564 15.239 -13.478 1.00 94.56 88 LEU A N 1
ATOM 739 C CA . LEU A 1 88 ? -3.022 15.082 -12.130 1.00 94.56 88 LEU A CA 1
ATOM 740 C C . LEU A 1 88 ? -3.535 16.168 -11.171 1.00 94.56 88 LEU A C 1
ATOM 742 O O . LEU A 1 88 ? -3.796 15.905 -9.997 1.00 94.56 88 LEU A O 1
ATOM 746 N N . GLN A 1 89 ? -3.703 17.394 -11.666 1.00 95.12 89 GLN A N 1
ATOM 747 C CA . GLN A 1 89 ? -4.256 18.497 -10.888 1.00 95.12 89 GLN A CA 1
ATOM 748 C C . GLN A 1 89 ? -5.744 18.284 -10.569 1.00 95.12 89 GLN A C 1
ATOM 750 O O . GLN A 1 89 ? -6.189 18.587 -9.460 1.00 95.12 89 GLN A O 1
ATOM 755 N N . GLU A 1 90 ? -6.519 17.747 -11.512 1.00 95.81 90 GLU A N 1
ATOM 756 C CA . GLU A 1 90 ? -7.918 17.370 -11.296 1.00 95.81 90 GLU A CA 1
ATOM 757 C C . GLU A 1 90 ? -8.043 16.249 -10.257 1.00 95.81 90 GLU A C 1
ATOM 759 O O . GLU A 1 90 ? -8.855 16.360 -9.333 1.00 95.81 90 GLU A O 1
ATOM 764 N N . GLU A 1 91 ? -7.191 15.226 -10.339 1.00 93.88 91 GLU A N 1
ATOM 765 C CA . GLU A 1 91 ? -7.151 14.133 -9.367 1.00 93.88 91 GLU A CA 1
ATOM 766 C C . GLU A 1 91 ? -6.779 14.631 -7.962 1.00 93.88 91 GLU A C 1
ATOM 768 O O . GLU A 1 91 ? -7.443 14.292 -6.978 1.00 93.88 91 GLU A O 1
ATOM 773 N N . PHE A 1 92 ? -5.763 15.492 -7.853 1.00 95.25 92 PHE A N 1
ATOM 774 C CA . PHE A 1 92 ? -5.379 16.114 -6.586 1.00 95.25 92 PHE A CA 1
ATOM 775 C C . PHE A 1 92 ? -6.545 16.896 -5.968 1.00 95.25 92 PHE A C 1
ATOM 777 O O . PHE A 1 92 ? -6.873 16.706 -4.796 1.00 95.25 92 PHE A O 1
ATOM 784 N N . ASN A 1 93 ? -7.233 17.718 -6.765 1.00 96.19 93 ASN A N 1
ATOM 785 C CA . ASN A 1 93 ? -8.390 18.483 -6.302 1.00 96.19 93 ASN A CA 1
ATOM 786 C C . ASN A 1 93 ? -9.545 17.577 -5.844 1.00 96.19 93 ASN A C 1
ATOM 788 O O . ASN A 1 93 ? -10.235 17.901 -4.875 1.00 96.19 93 ASN A O 1
ATOM 792 N N . ALA A 1 94 ? -9.765 16.443 -6.512 1.00 94.81 94 ALA A N 1
ATOM 793 C CA . ALA A 1 94 ? -10.761 15.461 -6.094 1.00 94.81 94 ALA A CA 1
ATOM 794 C C . ALA A 1 94 ? -10.397 14.819 -4.744 1.00 94.81 94 ALA A C 1
ATOM 796 O O . ALA A 1 94 ? -11.253 14.724 -3.861 1.00 94.81 94 ALA A O 1
ATOM 797 N N . ARG A 1 95 ? -9.124 14.449 -4.546 1.00 94.12 95 ARG A N 1
ATOM 798 C CA . ARG A 1 95 ? -8.625 13.895 -3.275 1.00 94.12 95 ARG A CA 1
ATOM 799 C C . ARG A 1 95 ? -8.762 14.886 -2.120 1.00 94.12 95 ARG A C 1
ATOM 801 O O . ARG A 1 95 ? -9.193 14.493 -1.039 1.00 94.12 95 ARG A O 1
ATOM 808 N N . VAL A 1 96 ? -8.465 16.166 -2.352 1.00 95.88 96 VAL A N 1
ATOM 809 C CA . VAL A 1 96 ? -8.651 17.223 -1.343 1.00 95.88 96 VAL A CA 1
ATOM 810 C C . VAL A 1 96 ? -10.118 17.320 -0.922 1.00 95.88 96 VAL A C 1
ATOM 812 O O . VAL A 1 96 ? -10.408 17.266 0.270 1.00 95.88 96 VAL A O 1
ATOM 815 N N . LYS A 1 97 ? -11.057 17.364 -1.875 1.00 96.75 97 LYS A N 1
ATOM 816 C CA . LYS A 1 97 ? -12.500 17.406 -1.569 1.00 96.75 97 LYS A CA 1
ATOM 817 C C . LYS A 1 97 ? -12.977 16.179 -0.792 1.00 96.75 97 LYS A C 1
ATOM 819 O O . LYS A 1 97 ? -13.805 16.303 0.108 1.00 96.75 97 LYS A O 1
ATOM 824 N N . LEU A 1 98 ? -12.464 14.995 -1.128 1.00 95.94 98 LEU A N 1
ATOM 825 C CA . LEU A 1 98 ? -12.785 13.768 -0.401 1.00 95.94 98 LEU A CA 1
ATOM 826 C C . LEU A 1 98 ? -12.292 13.837 1.051 1.00 95.94 98 LEU A C 1
ATOM 828 O O . LEU A 1 98 ? -13.052 13.537 1.968 1.00 95.94 98 LEU A O 1
ATOM 832 N N . ALA A 1 99 ? -11.052 14.283 1.264 1.00 93.44 99 ALA A N 1
ATOM 833 C CA . ALA A 1 99 ? -10.490 14.457 2.601 1.00 93.44 99 ALA A CA 1
ATOM 834 C C . ALA A 1 99 ? -11.271 15.496 3.426 1.00 93.44 99 ALA A C 1
ATOM 836 O O . ALA A 1 99 ? -11.506 15.298 4.619 1.00 93.44 99 ALA A O 1
ATOM 837 N N . GLU A 1 100 ? -11.724 16.584 2.795 1.00 96.31 100 GLU A N 1
ATOM 838 C CA . GLU A 1 100 ? -12.606 17.567 3.431 1.00 96.31 100 GLU A CA 1
ATOM 839 C C . GLU A 1 100 ? -13.930 16.942 3.885 1.00 96.31 100 GLU A C 1
ATOM 841 O O . GLU A 1 100 ? -14.342 17.157 5.026 1.00 96.31 100 GLU A O 1
ATOM 846 N N . ALA A 1 101 ? -14.561 16.133 3.031 1.00 96.19 101 ALA A N 1
ATOM 847 C CA . ALA A 1 101 ? -15.812 15.455 3.352 1.00 96.19 101 ALA A CA 1
ATOM 848 C C . ALA A 1 101 ? -15.653 14.444 4.499 1.00 96.19 101 ALA A C 1
ATOM 850 O O . ALA A 1 101 ? -16.470 14.442 5.419 1.00 96.19 101 ALA A O 1
ATOM 851 N N . ILE A 1 102 ? -14.592 13.628 4.481 1.00 94.56 102 ILE A N 1
ATOM 852 C CA . ILE A 1 102 ? -14.295 12.659 5.550 1.00 94.56 102 ILE A CA 1
ATOM 853 C C . ILE A 1 102 ? -14.156 13.381 6.888 1.00 94.56 102 ILE A C 1
ATOM 855 O O . ILE A 1 102 ? -14.862 13.053 7.838 1.00 94.56 102 ILE A O 1
ATOM 859 N N . ARG A 1 103 ? -13.332 14.433 6.937 1.00 95.31 103 ARG A N 1
ATOM 860 C CA . ARG A 1 103 ? -13.131 15.220 8.156 1.00 95.31 103 ARG A CA 1
ATOM 861 C C . ARG A 1 103 ? -14.438 15.817 8.680 1.00 95.31 103 ARG A C 1
ATOM 863 O O . ARG A 1 103 ? -14.659 15.816 9.886 1.00 95.31 103 ARG A O 1
ATOM 870 N N . CYS A 1 104 ? -15.310 16.324 7.808 1.00 96.62 104 CYS A N 1
ATOM 871 C CA . CYS A 1 104 ? -16.627 16.815 8.228 1.00 96.62 104 CYS A CA 1
ATOM 872 C C . CYS A 1 104 ? -17.481 15.701 8.854 1.00 96.62 104 CYS A C 1
ATOM 874 O O . CYS A 1 104 ? -18.030 15.887 9.936 1.00 96.62 104 CYS A O 1
ATOM 876 N N . LEU A 1 105 ? -17.546 14.526 8.223 1.00 95.00 105 LEU A N 1
ATOM 877 C CA . LEU A 1 105 ? -18.326 13.394 8.732 1.00 95.00 105 LEU A CA 1
ATOM 878 C C . LEU A 1 105 ? -17.788 12.853 10.063 1.00 95.00 105 LEU A C 1
ATOM 880 O O . LEU A 1 105 ? -18.571 12.481 10.941 1.00 95.00 105 LEU A O 1
ATOM 884 N N . GLU A 1 106 ? -16.467 12.814 10.226 1.00 92.44 106 GLU A N 1
ATOM 885 C CA . GLU A 1 106 ? -15.811 12.405 11.468 1.00 92.44 106 GLU A CA 1
ATOM 886 C C . GLU A 1 106 ? -16.108 13.377 12.610 1.00 92.44 106 GLU A C 1
ATOM 888 O O . GLU A 1 106 ? -16.490 12.939 13.698 1.00 92.44 106 GLU A O 1
ATOM 893 N N . MET A 1 107 ? -16.008 14.685 12.352 1.00 93.38 107 MET A N 1
ATOM 894 C CA . MET A 1 107 ? -16.350 15.718 13.332 1.00 93.38 107 MET A CA 1
ATOM 895 C C . MET A 1 107 ? -17.817 15.622 13.763 1.00 93.38 107 MET A C 1
ATOM 897 O O . MET A 1 107 ? -18.096 15.598 14.962 1.00 93.38 107 MET A O 1
ATOM 901 N N . ASP A 1 108 ? -18.740 15.458 12.814 1.00 96.19 108 ASP A N 1
ATOM 902 C CA . ASP A 1 108 ? -20.167 15.280 13.098 1.00 96.19 108 ASP A CA 1
ATOM 903 C C . ASP A 1 108 ? -20.448 14.003 13.910 1.00 96.19 108 ASP A C 1
ATOM 905 O O . ASP A 1 108 ? -21.308 13.970 14.795 1.00 96.19 108 ASP A O 1
ATOM 909 N N . SER A 1 109 ? -19.750 12.908 13.597 1.00 95.62 109 SER A N 1
ATOM 910 C CA . SER A 1 109 ? -19.867 11.639 14.323 1.00 95.62 109 SER A CA 1
ATOM 911 C C . SER A 1 109 ? -19.382 11.775 15.766 1.00 95.62 109 SER A C 1
ATOM 913 O O . SER A 1 109 ? -20.049 11.313 16.700 1.00 95.62 109 SER A O 1
ATOM 915 N N . LEU A 1 110 ? -18.250 12.458 15.954 1.00 94.62 110 LEU A N 1
ATOM 916 C CA . LEU A 1 110 ? -17.692 12.746 17.267 1.00 94.62 110 LEU 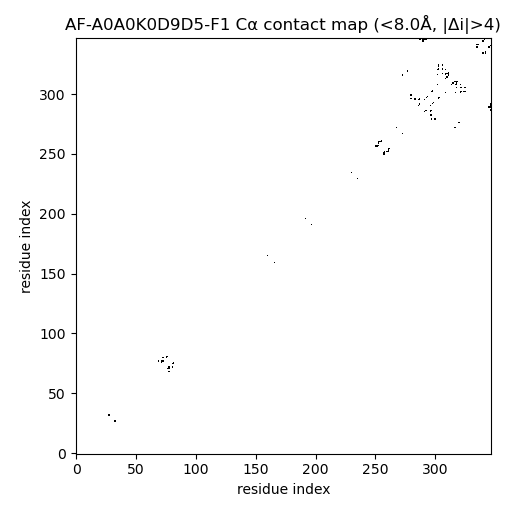A CA 1
ATOM 917 C C . LEU A 1 110 ? -18.638 13.628 18.086 1.00 94.62 110 LEU A C 1
ATOM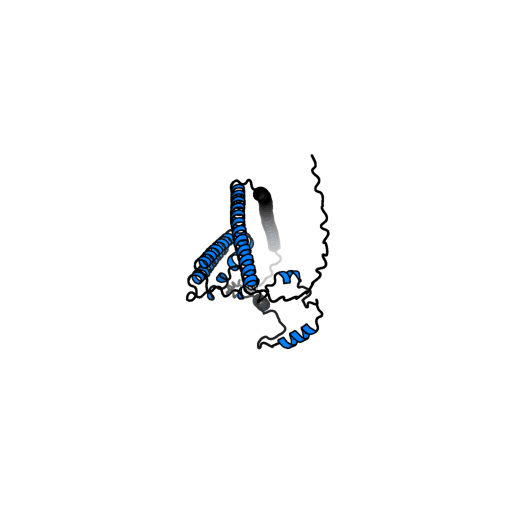 919 O O . LEU A 1 110 ? -18.911 13.300 19.239 1.00 94.62 110 LEU A O 1
ATOM 923 N N . GLU A 1 111 ? -19.188 14.687 17.492 1.00 96.00 111 GLU A N 1
ATOM 924 C CA . GLU A 1 111 ? -20.148 15.581 18.146 1.00 96.00 111 GLU A CA 1
ATOM 925 C C . GLU A 1 111 ? -21.413 14.836 18.590 1.00 96.00 111 GLU A C 1
ATOM 927 O O . GLU A 1 111 ? -21.831 14.931 19.745 1.00 96.00 111 GLU A O 1
ATOM 932 N N . ARG A 1 112 ? -21.994 14.001 17.721 1.00 94.81 112 ARG A N 1
ATOM 933 C CA . ARG A 1 112 ? -23.157 13.180 18.098 1.00 94.81 112 ARG A CA 1
ATOM 934 C C . ARG A 1 112 ? -22.848 12.252 19.271 1.00 94.81 112 ARG A C 1
ATOM 936 O O . ARG A 1 112 ? -23.672 12.106 20.174 1.00 94.81 112 ARG A O 1
ATOM 943 N N . ARG A 1 113 ? -21.665 11.631 19.280 1.00 94.81 113 ARG A N 1
ATOM 944 C CA . ARG A 1 113 ? -21.244 10.733 20.364 1.00 94.81 113 ARG A CA 1
ATOM 945 C C . ARG A 1 113 ? -21.069 11.486 21.681 1.00 94.81 113 ARG A C 1
ATOM 947 O O . ARG A 1 113 ? -21.545 11.010 22.710 1.00 94.81 113 ARG A O 1
ATOM 954 N N . THR A 1 114 ? -20.404 12.639 21.669 1.00 94.06 114 THR A N 1
ATOM 955 C CA . THR A 1 114 ? -20.159 13.427 22.886 1.00 94.06 114 THR A CA 1
ATOM 956 C C . THR A 1 114 ? -21.459 13.977 23.465 1.00 94.06 114 THR A C 1
ATOM 958 O O . THR A 1 114 ? -21.688 13.846 24.670 1.00 94.06 114 THR A O 1
ATOM 961 N N . VAL A 1 115 ? -22.351 14.502 22.621 1.00 95.38 115 VAL A N 1
ATOM 962 C CA . VAL A 1 115 ? -23.686 14.959 23.036 1.00 95.38 115 VAL A CA 1
ATOM 963 C C . VAL A 1 115 ? -24.502 13.797 23.603 1.00 95.38 115 VAL A C 1
ATOM 965 O O . VAL A 1 115 ? -25.074 13.925 24.686 1.00 95.38 115 VAL A O 1
ATOM 968 N N . GLY A 1 116 ? -24.499 12.639 22.935 1.00 94.62 116 GLY A N 1
ATOM 969 C CA . GLY A 1 116 ? -25.197 11.440 23.402 1.00 94.62 116 GLY A CA 1
ATOM 970 C C . GLY A 1 116 ? -24.718 10.966 24.776 1.00 94.62 116 GLY A C 1
ATOM 971 O O . GLY A 1 116 ? -25.528 10.765 25.680 1.00 94.62 116 GLY A O 1
ATOM 972 N N . LEU A 1 117 ? -23.401 10.852 24.976 1.00 94.12 117 LEU A N 1
ATOM 973 C CA . LEU A 1 117 ? -22.820 10.460 26.266 1.00 94.12 117 LEU A CA 1
ATOM 974 C C . LEU A 1 117 ? -23.125 11.475 27.372 1.00 94.12 117 LEU A C 1
ATOM 976 O O . LEU A 1 117 ? -23.437 11.082 28.496 1.00 94.12 117 LEU A O 1
ATOM 980 N N . THR A 1 118 ? -23.078 12.768 27.051 1.00 94.75 118 THR A N 1
ATOM 981 C CA . THR A 1 118 ? -23.413 13.835 28.002 1.00 94.75 118 THR A CA 1
ATOM 982 C C . THR A 1 118 ? -24.880 13.748 28.429 1.00 94.75 118 THR A C 1
ATOM 984 O O . THR A 1 118 ? -25.174 13.831 29.621 1.00 94.75 118 THR A O 1
ATOM 987 N N . GLY A 1 119 ? -25.795 13.501 27.486 1.00 95.19 119 GLY A N 1
ATOM 988 C CA . GLY A 1 119 ? -27.218 13.307 27.777 1.00 95.19 119 GLY A CA 1
ATOM 989 C C . GLY A 1 119 ? -27.492 12.073 28.645 1.00 95.19 119 GLY A C 1
ATOM 990 O O . GLY A 1 119 ? -28.266 12.147 29.602 1.00 95.19 119 GLY A O 1
ATOM 991 N N . ILE A 1 120 ? -26.808 10.954 28.377 1.00 93.69 120 ILE A N 1
ATOM 992 C CA . ILE A 1 120 ? -26.901 9.740 29.207 1.00 93.69 120 ILE A CA 1
ATOM 993 C C . ILE A 1 120 ? -26.383 10.015 30.623 1.00 93.69 120 ILE A C 1
ATOM 995 O O . ILE A 1 120 ? -27.024 9.631 31.599 1.00 93.69 120 ILE A O 1
ATOM 999 N N . ALA A 1 121 ? -25.246 10.704 30.758 1.00 92.81 121 ALA A N 1
ATOM 1000 C CA . ALA A 1 121 ? -24.677 11.039 32.060 1.00 92.81 121 ALA A CA 1
ATOM 1001 C C . ALA A 1 121 ? -25.615 11.930 32.891 1.00 92.81 121 ALA A C 1
ATOM 1003 O O . ALA A 1 121 ? -25.796 11.675 34.082 1.00 92.81 121 ALA A O 1
ATOM 1004 N N . GLN A 1 122 ? -26.244 12.930 32.264 1.00 95.12 122 GLN A N 1
ATOM 1005 C CA . GLN A 1 122 ? -27.240 13.788 32.915 1.00 95.12 122 GLN A CA 1
ATOM 1006 C C . GLN A 1 122 ? -28.465 12.988 33.369 1.00 95.12 122 GLN A C 1
ATOM 1008 O O . GLN A 1 122 ? -28.850 13.075 34.532 1.00 95.12 122 GLN A O 1
ATOM 1013 N N . THR A 1 123 ? -29.011 12.144 32.491 1.00 95.62 123 THR A N 1
ATOM 1014 C CA . THR A 1 123 ? -30.173 11.296 32.808 1.00 95.62 123 THR A CA 1
ATOM 1015 C C . THR A 1 123 ? -29.867 10.357 33.975 1.00 95.62 123 THR A C 1
ATOM 1017 O O . THR A 1 123 ? -30.585 10.348 34.970 1.00 95.62 123 THR A O 1
ATOM 1020 N N . ASN A 1 124 ? -28.727 9.661 33.930 1.00 95.38 124 ASN A N 1
ATOM 1021 C CA . ASN A 1 124 ? -28.281 8.793 35.022 1.00 95.38 124 ASN A CA 1
ATOM 1022 C C . ASN A 1 124 ? -28.097 9.562 36.338 1.00 95.38 124 ASN A C 1
ATOM 1024 O O . ASN A 1 124 ? -28.356 9.033 37.421 1.00 95.38 124 ASN A O 1
ATOM 1028 N N . GLN A 1 125 ? -27.604 10.801 36.279 1.00 95.25 125 GLN A N 1
ATOM 1029 C CA . GLN A 1 125 ? -27.465 11.637 37.466 1.00 95.25 125 GLN A CA 1
ATOM 1030 C C . GLN A 1 125 ? -28.835 11.990 38.061 1.00 95.25 125 GLN A C 1
ATOM 1032 O O . GLN A 1 125 ? -28.986 11.960 39.284 1.00 95.25 125 GLN A O 1
ATOM 1037 N N . ASP A 1 126 ? -29.818 12.312 37.227 1.00 95.56 126 ASP A N 1
ATOM 1038 C CA . ASP A 1 126 ? -31.169 12.649 37.670 1.00 95.56 126 ASP A CA 1
ATOM 1039 C C . ASP A 1 126 ? -31.914 11.428 38.223 1.00 95.56 126 ASP A C 1
ATOM 1041 O O . ASP A 1 126 ? -32.475 11.511 39.319 1.00 95.56 126 ASP A O 1
ATOM 1045 N N . ASP A 1 127 ? -31.796 10.267 37.579 1.00 95.75 127 ASP A N 1
ATOM 1046 C CA . ASP A 1 127 ? -32.335 8.999 38.085 1.00 95.75 127 ASP A CA 1
ATOM 1047 C C . ASP A 1 127 ? -31.753 8.653 39.462 1.00 95.75 127 ASP A C 1
ATOM 1049 O O . ASP A 1 127 ? -32.477 8.302 40.398 1.00 95.75 127 ASP A O 1
ATOM 1053 N N . ASN A 1 128 ? -30.441 8.833 39.640 1.00 95.19 128 ASN A N 1
ATOM 1054 C CA . ASN A 1 128 ? -29.792 8.628 40.933 1.00 95.19 128 ASN A CA 1
ATOM 1055 C C . ASN A 1 128 ? -30.338 9.570 42.017 1.00 95.19 128 ASN A C 1
ATOM 1057 O O . ASN A 1 128 ? -30.517 9.140 43.161 1.00 95.19 128 ASN A O 1
ATOM 1061 N N . LYS A 1 129 ? -30.638 10.836 41.689 1.00 95.56 129 LYS A N 1
ATOM 1062 C CA . LYS A 1 129 ? -31.272 11.765 42.642 1.00 95.56 129 LYS A CA 1
ATOM 1063 C C . LYS A 1 129 ? -32.656 11.262 43.050 1.00 95.56 129 LYS A C 1
ATOM 1065 O O . LYS A 1 129 ? -32.949 11.254 44.246 1.00 95.56 129 LYS A O 1
ATOM 1070 N N . VAL A 1 130 ? -33.471 10.811 42.093 1.00 96.00 130 VAL A N 1
ATOM 1071 C CA . VAL A 1 130 ? -34.815 10.267 42.353 1.00 96.00 130 VAL A CA 1
ATOM 1072 C C . VAL A 1 130 ? -34.736 9.037 43.259 1.00 96.00 130 VAL A C 1
ATOM 1074 O O . VAL A 1 130 ? -35.414 8.982 44.284 1.00 96.00 130 VAL A O 1
ATOM 1077 N N . ILE A 1 131 ? -33.839 8.093 42.961 1.00 95.44 131 ILE A N 1
ATOM 1078 C CA . ILE A 1 131 ? -33.643 6.882 43.774 1.00 95.44 131 ILE A CA 1
ATOM 1079 C C . ILE A 1 131 ? -33.243 7.236 45.212 1.00 95.44 131 ILE A C 1
ATOM 1081 O O . ILE A 1 131 ? -33.728 6.628 46.168 1.00 95.44 131 ILE A O 1
ATOM 1085 N N . VAL A 1 132 ? -32.347 8.209 45.399 1.00 95.56 132 VAL A N 1
ATOM 1086 C CA . VAL A 1 132 ? -31.931 8.647 46.740 1.00 95.56 132 VAL A CA 1
ATOM 1087 C C . VAL A 1 132 ? -33.087 9.310 47.489 1.00 95.56 132 VAL A C 1
ATOM 1089 O O . VAL A 1 132 ? -33.271 9.032 48.677 1.00 95.56 132 VAL A O 1
ATOM 1092 N N . GLN A 1 133 ? -33.879 10.149 46.818 1.00 96.00 133 GLN A N 1
ATOM 1093 C CA . GLN A 1 133 ? -35.063 10.769 47.415 1.00 96.00 133 GLN A CA 1
ATOM 1094 C C . GLN A 1 133 ? -36.075 9.715 47.875 1.00 96.00 133 GLN A C 1
ATOM 1096 O O . GLN A 1 133 ? -36.543 9.787 49.014 1.00 96.00 133 GLN A O 1
ATOM 1101 N N . GLU A 1 134 ? -36.342 8.702 47.049 1.00 95.94 134 GLU A N 1
ATOM 1102 C CA . GLU A 1 134 ? -37.282 7.635 47.395 1.00 95.94 134 GLU A CA 1
ATOM 1103 C C . GLU A 1 134 ? -36.770 6.793 48.572 1.00 95.94 134 GLU A C 1
ATOM 1105 O O . GLU A 1 134 ? -37.498 6.563 49.535 1.00 95.94 134 GLU A O 1
ATOM 1110 N N . LYS A 1 135 ? -35.473 6.457 48.603 1.00 96.06 135 LYS A N 1
ATOM 1111 C CA . LYS A 1 135 ? -34.859 5.768 49.755 1.00 96.06 135 LYS A CA 1
ATOM 1112 C C . LYS A 1 135 ? -34.985 6.559 51.057 1.00 96.06 135 LYS A C 1
ATOM 1114 O O . LYS A 1 135 ? -35.202 5.982 52.124 1.00 96.06 135 LYS A O 1
ATOM 1119 N N . ILE A 1 136 ? -34.817 7.883 51.005 1.00 96.25 136 ILE A N 1
ATOM 1120 C CA . ILE A 1 136 ? -35.000 8.743 52.182 1.00 96.25 136 ILE A CA 1
ATOM 1121 C C . IL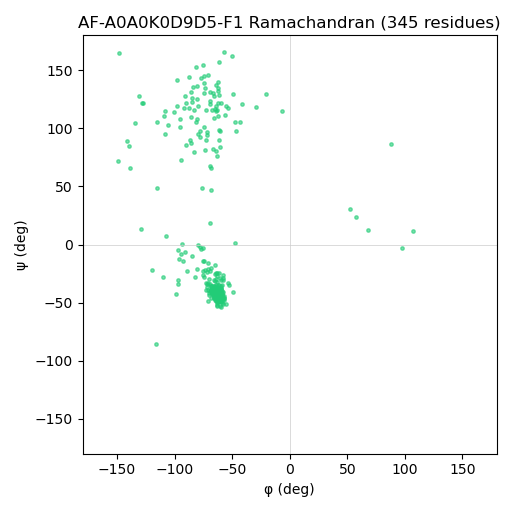E A 1 136 ? -36.469 8.727 52.615 1.00 96.25 136 ILE A C 1
ATOM 1123 O O . ILE A 1 136 ? -36.747 8.586 53.809 1.00 96.25 136 ILE A O 1
ATOM 1127 N N . ARG A 1 137 ? -37.400 8.827 51.661 1.00 96.56 137 ARG A N 1
ATOM 1128 C CA . ARG A 1 137 ? -38.844 8.778 51.905 1.00 96.56 137 ARG A CA 1
ATOM 1129 C C . ARG A 1 137 ? -39.257 7.464 52.569 1.00 96.56 137 ARG A C 1
ATOM 1131 O O . ARG A 1 137 ? -39.884 7.504 53.628 1.00 96.56 137 ARG A O 1
ATOM 1138 N N . GLU A 1 138 ? -38.843 6.324 52.024 1.00 96.19 138 GLU A N 1
ATOM 1139 C CA . GLU A 1 138 ? -39.084 4.999 52.608 1.00 96.19 138 GLU A CA 1
ATOM 1140 C C . GLU A 1 138 ? -38.523 4.896 54.028 1.00 96.19 138 GLU A C 1
ATOM 1142 O O . GLU A 1 138 ? -39.203 4.443 54.948 1.00 96.19 138 GLU A O 1
ATOM 1147 N N . ARG A 1 139 ? -37.296 5.384 54.252 1.00 96.94 139 ARG A N 1
ATOM 1148 C CA . ARG A 1 139 ? -36.676 5.362 55.582 1.00 96.94 139 ARG A CA 1
ATOM 1149 C C . ARG A 1 139 ? -37.466 6.180 56.605 1.00 96.94 139 ARG A C 1
ATOM 1151 O O . ARG A 1 139 ? -37.542 5.779 57.766 1.00 96.94 139 ARG A O 1
ATOM 1158 N N . ILE A 1 140 ? -38.035 7.316 56.202 1.00 95.75 140 ILE A N 1
ATOM 1159 C CA . ILE A 1 140 ? -38.901 8.134 57.063 1.00 95.75 140 ILE A CA 1
ATOM 1160 C C . ILE A 1 140 ? -40.212 7.395 57.351 1.00 95.75 140 ILE A C 1
ATOM 1162 O O . ILE A 1 140 ? -40.610 7.314 58.511 1.00 95.75 140 ILE A O 1
ATOM 1166 N N . LEU A 1 141 ? -40.850 6.813 56.332 1.00 95.69 141 LEU A N 1
ATOM 1167 C CA . LEU A 1 141 ? -42.093 6.053 56.496 1.00 95.69 141 LEU A CA 1
ATOM 1168 C C . LEU A 1 141 ? -41.912 4.855 57.435 1.00 95.69 141 LEU A C 1
ATOM 1170 O O . LEU A 1 141 ? -42.707 4.683 58.357 1.00 95.69 141 LEU A O 1
ATOM 1174 N N . ASN A 1 142 ? -40.825 4.100 57.275 1.00 95.56 142 ASN A N 1
ATOM 1175 C CA . ASN A 1 142 ? -40.503 2.965 58.138 1.00 95.56 142 ASN A CA 1
ATOM 1176 C C . ASN A 1 142 ? -40.286 3.395 59.593 1.00 95.56 142 ASN A C 1
ATOM 1178 O O . ASN A 1 142 ? -40.762 2.731 60.508 1.00 95.56 142 ASN A O 1
ATOM 1182 N N . LYS A 1 143 ? -39.620 4.535 59.828 1.00 96.50 143 LYS A N 1
ATOM 1183 C CA . LYS A 1 143 ? -39.470 5.090 61.184 1.00 96.50 143 LYS A CA 1
ATOM 1184 C C . LYS A 1 143 ? -40.806 5.510 61.792 1.00 96.50 143 LYS A C 1
ATOM 1186 O O . LYS A 1 143 ? -41.036 5.247 62.965 1.00 96.50 143 LYS A O 1
ATOM 1191 N N . ILE A 1 144 ? -41.679 6.150 61.011 1.00 94.94 144 ILE A N 1
ATOM 1192 C CA . ILE A 1 144 ? -43.021 6.535 61.473 1.00 94.94 144 ILE A CA 1
ATOM 1193 C C . ILE A 1 144 ? -43.835 5.290 61.834 1.00 94.94 144 ILE A C 1
ATOM 1195 O O . ILE A 1 144 ? -44.523 5.290 62.851 1.00 94.94 144 ILE A O 1
ATOM 1199 N N . GLN A 1 145 ? -43.766 4.241 61.013 1.00 94.31 145 GLN A N 1
ATOM 1200 C CA . GLN A 1 145 ? -44.479 2.992 61.259 1.00 94.31 145 GLN A CA 1
ATOM 1201 C C . GLN A 1 145 ? -43.961 2.285 62.518 1.00 94.31 145 GLN A C 1
ATOM 1203 O O . GLN A 1 145 ? -44.761 1.956 63.388 1.00 94.31 145 GLN A O 1
ATOM 1208 N N . ALA A 1 146 ? -42.640 2.151 62.661 1.00 94.75 146 ALA A N 1
ATOM 1209 C CA . ALA A 1 146 ? -42.021 1.563 63.847 1.00 94.75 146 ALA A CA 1
ATOM 1210 C C . ALA A 1 146 ? -42.367 2.341 65.128 1.00 94.75 146 ALA A C 1
ATOM 1212 O O . ALA A 1 146 ? -42.681 1.742 66.152 1.00 94.75 146 ALA A O 1
ATOM 1213 N N . GLU A 1 147 ? -42.380 3.678 65.076 1.00 93.25 147 GLU A N 1
ATOM 1214 C CA . GLU A 1 147 ? -42.795 4.501 66.217 1.00 93.25 147 GLU A CA 1
ATOM 1215 C C . GLU A 1 147 ? -44.280 4.294 66.546 1.00 93.25 147 GLU A C 1
ATOM 1217 O O . GLU A 1 147 ? -44.644 4.159 67.710 1.00 93.25 147 GLU A O 1
ATOM 1222 N N . LYS A 1 148 ? -45.162 4.215 65.540 1.00 93.19 148 LYS A N 1
ATOM 1223 C CA . LYS A 1 148 ? -46.588 3.919 65.762 1.00 93.19 148 LYS A CA 1
ATOM 1224 C C . LYS A 1 148 ? -46.794 2.555 66.415 1.00 93.19 148 LYS A C 1
ATOM 1226 O O . LYS A 1 148 ? -47.614 2.458 67.327 1.00 93.19 148 LYS A O 1
ATOM 1231 N N . GLU A 1 149 ? -46.076 1.533 65.958 1.00 91.69 149 GLU A N 1
ATOM 1232 C CA . GLU A 1 149 ? -46.098 0.188 66.540 1.00 91.69 149 GLU A CA 1
ATOM 1233 C C . GLU A 1 149 ? -45.610 0.218 67.987 1.00 91.69 149 GLU A C 1
ATOM 1235 O O . GLU A 1 149 ? -46.325 -0.240 68.875 1.00 91.69 149 GLU A O 1
ATOM 1240 N N . HIS A 1 150 ? -44.484 0.881 68.255 1.00 92.50 150 HIS A N 1
ATOM 1241 C CA . HIS A 1 150 ? -43.953 1.044 69.605 1.00 92.50 150 HIS A CA 1
ATOM 1242 C C . HIS A 1 150 ? -44.931 1.768 70.548 1.00 92.50 150 HIS A C 1
ATOM 1244 O O . HIS A 1 150 ? -45.148 1.355 71.687 1.00 92.50 150 HIS A O 1
ATOM 1250 N N . GLN A 1 151 ? -45.602 2.824 70.077 1.00 91.25 151 GLN A N 1
ATOM 1251 C CA . GLN A 1 151 ? -46.641 3.510 70.854 1.00 91.25 151 GLN A CA 1
ATOM 1252 C C . GLN A 1 151 ? -47.845 2.603 71.140 1.00 91.25 151 GLN A C 1
ATOM 1254 O O . GLN A 1 151 ? -48.469 2.708 72.200 1.00 91.25 151 GLN A O 1
ATOM 1259 N N . LEU A 1 152 ? -48.195 1.723 70.202 1.00 89.81 152 LEU A N 1
ATOM 1260 C CA . LEU A 1 152 ? -49.272 0.752 70.362 1.00 89.81 152 LEU A CA 1
ATOM 1261 C C . LEU A 1 152 ? -48.875 -0.321 71.387 1.00 89.81 152 LEU A C 1
ATOM 1263 O O . LEU A 1 152 ? -49.654 -0.589 72.299 1.00 89.81 152 LEU A O 1
ATOM 1267 N N . GLU A 1 153 ? -47.645 -0.831 71.327 1.00 86.44 153 GLU A N 1
ATOM 1268 C CA . GLU A 1 153 ? -47.069 -1.728 72.336 1.00 86.44 153 GLU A CA 1
ATOM 1269 C C . GLU A 1 153 ? -47.077 -1.097 73.730 1.00 86.44 153 GLU A C 1
ATOM 1271 O O . GLU A 1 153 ? -47.559 -1.712 74.678 1.00 86.44 153 GLU A O 1
ATOM 1276 N N . ILE A 1 154 ? -46.629 0.156 73.870 1.00 87.31 154 ILE A N 1
ATOM 1277 C CA . ILE A 1 154 ? -46.660 0.873 75.154 1.00 87.31 154 ILE A CA 1
ATOM 1278 C C . ILE A 1 154 ? -48.095 0.982 75.682 1.00 87.31 154 ILE A C 1
ATOM 1280 O O . ILE A 1 154 ? -48.326 0.793 76.878 1.00 87.31 154 ILE A O 1
ATOM 1284 N N . LYS A 1 155 ? -49.071 1.298 74.820 1.00 86.00 155 LYS A N 1
ATOM 1285 C CA . LYS A 1 155 ? -50.489 1.355 75.211 1.00 86.00 155 LYS A CA 1
ATOM 1286 C C . LYS A 1 155 ? -51.002 -0.010 75.663 1.00 86.00 155 LYS A C 1
ATOM 1288 O O . LYS A 1 155 ? -51.672 -0.075 76.690 1.00 86.00 155 LYS A O 1
ATOM 1293 N N . ILE A 1 156 ? -50.656 -1.076 74.942 1.00 84.19 156 ILE A N 1
ATOM 1294 C CA . ILE A 1 156 ? -50.998 -2.456 75.296 1.00 84.19 156 ILE A CA 1
ATOM 1295 C C . ILE A 1 156 ? -50.395 -2.814 76.661 1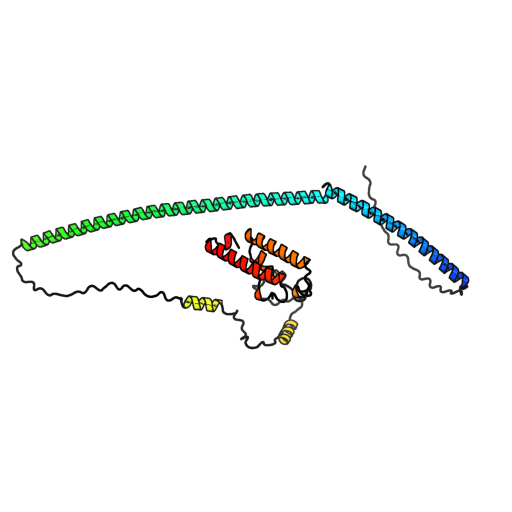.00 84.19 156 ILE A C 1
ATOM 1297 O O . ILE A 1 156 ? -51.126 -3.208 77.566 1.00 84.19 156 ILE A O 1
ATOM 1301 N N . VAL A 1 157 ? -49.092 -2.610 76.861 1.00 82.94 157 VAL A N 1
ATOM 1302 C CA . VAL A 1 157 ? -48.408 -2.896 78.133 1.00 82.94 157 VAL A CA 1
ATOM 1303 C C . VAL A 1 157 ? -49.029 -2.100 79.280 1.00 82.94 157 VAL A C 1
ATOM 1305 O O . VAL A 1 157 ? -49.327 -2.672 80.324 1.00 82.94 157 VAL A O 1
ATOM 1308 N N . LYS A 1 158 ? -49.306 -0.804 79.090 1.00 79.62 158 LYS A N 1
ATOM 1309 C CA . LYS A 1 158 ? -50.012 0.009 80.094 1.00 79.62 158 LYS A CA 1
ATOM 1310 C C . LYS A 1 158 ? -51.409 -0.529 80.395 1.00 79.62 158 LYS A C 1
ATOM 1312 O O . LYS A 1 158 ? -51.796 -0.524 81.557 1.00 79.62 158 LYS A O 1
ATOM 1317 N N . SER A 1 159 ? -52.149 -1.002 79.390 1.00 74.25 159 SER A N 1
ATOM 1318 C CA . SER A 1 159 ? -53.464 -1.615 79.610 1.00 74.25 159 SER A CA 1
ATOM 1319 C C . SER A 1 159 ? -53.371 -2.911 80.421 1.00 74.25 159 SER A C 1
ATOM 1321 O O . SER A 1 159 ? -54.161 -3.086 81.337 1.00 74.25 159 SER A O 1
ATOM 1323 N N . TYR A 1 160 ? -52.348 -3.742 80.193 1.00 70.06 160 TYR A N 1
ATOM 1324 C CA . TYR A 1 160 ? -52.089 -4.938 81.004 1.00 70.06 160 TYR A CA 1
ATOM 1325 C C . TYR A 1 160 ? -51.625 -4.617 82.431 1.00 70.06 160 TYR A C 1
ATOM 1327 O O . TYR A 1 160 ? -51.975 -5.336 83.357 1.00 70.06 160 TYR A O 1
ATOM 1335 N N . PHE A 1 161 ? -50.861 -3.539 82.631 1.00 64.38 161 PHE A N 1
ATOM 1336 C CA . PHE A 1 161 ? -50.443 -3.097 83.968 1.00 64.38 161 PHE A CA 1
ATOM 1337 C C . PHE A 1 161 ? -51.568 -2.412 84.764 1.00 64.38 161 PHE A C 1
ATOM 1339 O O . PHE A 1 161 ? -51.526 -2.407 85.992 1.00 64.38 161 PHE A O 1
ATOM 1346 N N . LEU A 1 162 ? -52.553 -1.811 84.087 1.00 59.78 162 LEU A N 1
ATOM 1347 C CA . LEU A 1 162 ? -53.712 -1.162 84.715 1.00 59.78 162 LEU A CA 1
ATOM 1348 C C . LEU A 1 162 ? -54.889 -2.124 84.932 1.00 59.78 162 LEU A C 1
ATOM 1350 O O . LEU A 1 162 ? -55.718 -1.879 85.808 1.00 59.78 162 LEU A O 1
ATOM 1354 N N . ASP A 1 163 ? -54.961 -3.217 84.172 1.00 49.56 163 ASP A N 1
ATOM 1355 C CA . ASP A 1 163 ? -55.914 -4.299 84.396 1.00 49.56 163 ASP A CA 1
ATOM 1356 C C . ASP A 1 163 ? -55.309 -5.286 85.410 1.00 49.56 163 ASP A C 1
ATOM 1358 O O . ASP A 1 163 ? -54.569 -6.205 85.068 1.00 49.56 163 ASP A O 1
ATOM 1362 N N . GLY A 1 164 ? -55.567 -5.044 86.700 1.00 50.59 164 GLY A N 1
ATOM 1363 C CA . GLY A 1 164 ? -55.000 -5.774 87.845 1.00 50.59 164 GLY A CA 1
ATOM 1364 C C . GLY A 1 164 ? -55.464 -7.230 87.992 1.00 50.59 164 GLY A C 1
ATOM 1365 O O . GLY A 1 164 ? -55.858 -7.641 89.083 1.00 50.59 164 GLY A O 1
ATOM 1366 N N . ARG A 1 165 ? -55.468 -8.015 86.909 1.00 49.75 165 ARG A N 1
ATOM 1367 C CA . ARG A 1 165 ? -55.968 -9.398 86.882 1.00 49.75 165 ARG A CA 1
ATOM 1368 C C . ARG A 1 165 ? -55.037 -10.448 86.279 1.00 49.75 165 ARG A C 1
ATOM 1370 O O . ARG A 1 165 ? -55.479 -11.577 86.095 1.00 49.75 165 ARG A O 1
ATOM 1377 N N . PHE A 1 166 ? -53.760 -10.149 86.056 1.00 43.91 166 PHE A N 1
ATOM 1378 C CA . PHE A 1 166 ? -52.800 -11.163 85.601 1.00 43.91 166 PHE A CA 1
ATOM 1379 C C . PHE A 1 166 ? -51.436 -11.063 86.295 1.00 43.91 166 PHE A C 1
ATOM 1381 O O . PHE A 1 166 ? -50.412 -10.836 85.663 1.00 43.91 166 PHE A O 1
ATOM 1388 N N . ASP A 1 167 ? -51.420 -11.329 87.602 1.00 43.66 167 ASP A N 1
ATOM 1389 C CA . ASP A 1 167 ? -50.224 -11.844 88.278 1.00 43.66 167 ASP A CA 1
ATOM 1390 C C . ASP A 1 167 ? -50.208 -13.373 88.147 1.00 43.66 167 ASP A C 1
ATOM 1392 O O . ASP A 1 167 ? -50.710 -14.102 89.002 1.00 43.66 167 ASP A O 1
ATOM 1396 N N . LEU A 1 168 ? -49.643 -13.882 87.052 1.00 42.16 168 LEU A N 1
ATOM 1397 C CA . LEU A 1 168 ? -49.246 -15.286 86.952 1.00 42.16 168 LEU A CA 1
ATOM 1398 C C . LEU A 1 168 ? -47.848 -15.384 86.339 1.00 42.16 168 LEU A C 1
ATOM 1400 O O . LEU A 1 168 ? -47.640 -15.190 85.145 1.00 42.16 168 LEU A O 1
ATOM 1404 N N . LYS A 1 169 ? -46.908 -15.675 87.245 1.00 44.28 169 LYS A N 1
ATOM 1405 C CA . LYS A 1 169 ? -45.561 -16.229 87.063 1.00 44.28 169 LYS A CA 1
ATOM 1406 C C . LYS A 1 169 ? -45.248 -16.673 85.629 1.00 44.28 169 LYS A C 1
ATOM 1408 O O . LYS A 1 169 ? -45.773 -17.681 85.162 1.00 44.28 169 LYS A O 1
ATOM 1413 N N . ARG A 1 170 ? -44.286 -15.999 84.996 1.00 35.38 170 ARG A N 1
ATOM 1414 C CA . ARG A 1 170 ? -43.576 -16.526 83.828 1.00 35.38 170 ARG A CA 1
ATOM 1415 C C . ARG A 1 170 ? -42.110 -16.715 84.192 1.00 35.38 170 ARG A C 1
ATOM 1417 O O . ARG A 1 170 ? -41.369 -15.752 84.366 1.00 35.38 170 ARG A O 1
ATOM 1424 N N . GLU A 1 171 ? -41.745 -17.977 84.380 1.00 32.34 171 GLU A N 1
ATOM 1425 C CA . GLU A 1 171 ? -40.374 -18.428 84.580 1.00 32.34 171 GLU A CA 1
ATOM 1426 C C . GLU A 1 171 ? -39.525 -18.119 83.344 1.00 32.34 171 GLU A C 1
ATOM 1428 O O . GLU A 1 171 ? -39.965 -18.231 82.198 1.00 32.34 171 GLU A O 1
ATOM 1433 N N . ARG A 1 172 ? -38.297 -17.686 83.618 1.00 32.16 172 ARG A N 1
ATOM 1434 C CA . ARG A 1 172 ? -37.277 -17.277 82.660 1.00 32.16 172 ARG A CA 1
ATOM 1435 C C . ARG A 1 172 ? -36.521 -18.530 82.211 1.00 32.16 172 ARG A C 1
ATOM 1437 O O . ARG A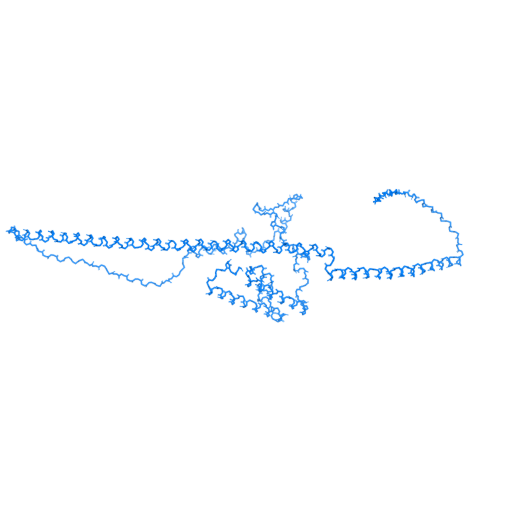 1 172 ? -35.787 -19.104 83.007 1.00 32.16 172 ARG A O 1
ATOM 1444 N N . SER A 1 173 ? -36.699 -18.952 80.964 1.00 33.28 173 SER A N 1
ATOM 1445 C CA . SER A 1 173 ? -35.798 -19.895 80.291 1.00 33.28 173 SER A CA 1
ATOM 1446 C C . SER A 1 173 ? -34.876 -19.087 79.381 1.00 33.28 173 SER A C 1
ATOM 1448 O O . SER A 1 173 ? -35.328 -18.417 78.455 1.00 33.28 173 SER A O 1
ATOM 1450 N N . GLU A 1 174 ? -33.586 -19.084 79.708 1.00 35.28 174 GLU A N 1
ATOM 1451 C CA . GLU A 1 174 ? -32.526 -18.544 78.860 1.00 35.28 174 GLU A CA 1
ATOM 1452 C C . GLU A 1 174 ? -32.285 -19.520 77.702 1.00 35.28 174 GLU A C 1
ATOM 1454 O O . GLU A 1 174 ? -31.635 -20.548 77.874 1.00 35.28 174 GLU A O 1
ATOM 1459 N N . GLU A 1 175 ? -32.816 -19.212 76.520 1.00 35.03 175 GLU A N 1
ATOM 1460 C CA . GLU A 1 175 ? -32.361 -19.833 75.276 1.00 35.03 175 GLU A CA 1
ATOM 1461 C C . GLU A 1 175 ? -31.324 -18.918 74.616 1.00 35.03 175 GLU A C 1
ATOM 1463 O O . GLU A 1 175 ? -31.631 -17.842 74.101 1.00 35.03 175 GLU A O 1
ATOM 1468 N N . ASN A 1 176 ? -30.067 -19.362 74.670 1.00 35.31 176 ASN A N 1
ATOM 1469 C CA . ASN A 1 176 ? -28.962 -18.834 73.882 1.00 35.31 176 ASN A CA 1
ATOM 1470 C C . ASN A 1 176 ? -29.249 -19.062 72.392 1.00 35.31 176 ASN A C 1
ATOM 1472 O O . ASN A 1 176 ? -29.195 -20.198 71.923 1.00 35.31 176 ASN A O 1
ATOM 1476 N N . PHE A 1 177 ? -29.503 -17.991 71.641 1.00 34.03 177 PHE A N 1
ATOM 1477 C CA . PHE A 1 177 ? -29.424 -18.013 70.182 1.00 34.03 177 PHE A CA 1
ATOM 1478 C C . PHE A 1 177 ? -28.159 -17.278 69.737 1.00 34.03 177 PHE A C 1
ATOM 1480 O O . PHE A 1 177 ? -28.079 -16.049 69.757 1.00 34.03 177 PHE A O 1
ATOM 1487 N N . ASP A 1 178 ? -27.158 -18.075 69.368 1.00 38.19 178 ASP A N 1
ATOM 1488 C CA . ASP A 1 178 ? -25.889 -17.638 68.801 1.00 38.19 178 ASP A CA 1
ATOM 1489 C C . ASP A 1 178 ? -26.095 -16.897 67.470 1.00 38.19 178 ASP A C 1
ATOM 1491 O O . ASP A 1 178 ? -26.706 -17.401 66.525 1.00 38.19 178 ASP A O 1
ATOM 1495 N N . PHE A 1 179 ? -25.511 -15.702 67.370 1.00 37.81 179 PHE A N 1
ATOM 1496 C CA . PHE A 1 179 ? -25.294 -15.011 66.100 1.00 37.81 179 PHE A CA 1
ATOM 1497 C C . PHE A 1 179 ? -24.131 -15.678 65.344 1.00 37.81 179 PHE A C 1
ATOM 1499 O O . PHE A 1 179 ? -23.045 -15.820 65.913 1.00 37.81 179 PHE A O 1
ATOM 1506 N N . PRO A 1 180 ? -24.266 -16.027 64.050 1.00 43.19 180 PRO A N 1
ATOM 1507 C CA . PRO A 1 180 ? -23.141 -16.560 63.297 1.00 43.19 180 PRO A CA 1
ATOM 1508 C C . PRO A 1 180 ? -22.143 -15.435 62.955 1.00 43.19 180 PRO A C 1
ATOM 1510 O O . PRO A 1 180 ? -22.551 -14.334 62.565 1.00 43.19 180 PRO A O 1
ATOM 1513 N N . PRO A 1 181 ? -20.823 -15.680 63.048 1.00 39.00 181 PRO A N 1
ATOM 1514 C CA . PRO A 1 181 ? -19.822 -14.664 62.767 1.00 39.00 181 PRO A CA 1
ATOM 1515 C C . PRO A 1 181 ? -19.654 -14.448 61.259 1.00 39.00 181 PRO A C 1
ATOM 1517 O O . PRO A 1 181 ? -19.646 -15.385 60.456 1.00 39.00 181 PRO A O 1
ATOM 1520 N N . LYS A 1 182 ? -19.435 -13.183 60.882 1.00 41.06 182 LYS A N 1
ATOM 1521 C CA . LYS A 1 182 ? -18.944 -12.776 59.561 1.00 41.06 182 LYS A CA 1
ATOM 1522 C C . LYS A 1 182 ? -17.619 -13.490 59.272 1.00 41.06 182 LYS A C 1
ATOM 1524 O O . LYS A 1 182 ? -16.604 -13.183 59.891 1.00 41.06 182 LYS A O 1
ATOM 1529 N N . LYS A 1 183 ? -17.608 -14.412 58.306 1.00 36.09 183 LYS A N 1
ATOM 1530 C CA . LYS A 1 183 ? -16.368 -14.952 57.735 1.00 36.09 183 LYS A CA 1
ATOM 1531 C C . LYS A 1 183 ? -15.836 -13.985 56.681 1.00 36.09 183 LYS A C 1
ATOM 1533 O O . LYS A 1 183 ? -16.350 -13.919 55.568 1.00 36.09 183 LYS A O 1
ATOM 1538 N N . THR A 1 184 ? -14.778 -13.268 57.029 1.00 37.25 184 THR A N 1
ATOM 1539 C CA . THR A 1 184 ? -13.813 -12.726 56.076 1.00 37.25 184 THR A CA 1
ATOM 1540 C C . THR A 1 184 ? -13.104 -13.898 55.391 1.00 37.25 184 THR A C 1
ATOM 1542 O O . THR A 1 184 ? -12.434 -14.701 56.035 1.00 37.25 184 THR A O 1
ATOM 1545 N N . ARG A 1 185 ? -13.269 -14.033 54.072 1.00 33.47 185 ARG A N 1
ATOM 1546 C CA . ARG A 1 185 ? -12.427 -14.900 53.237 1.00 33.47 185 ARG A CA 1
ATOM 1547 C C . ARG A 1 185 ? -11.528 -14.011 52.385 1.00 33.47 185 ARG A C 1
ATOM 1549 O O . ARG A 1 185 ? -11.926 -13.567 51.317 1.00 33.47 185 ARG A O 1
ATOM 1556 N N . SER A 1 186 ? -10.310 -13.776 52.862 1.00 38.38 186 SER A N 1
ATOM 1557 C CA . SER A 1 186 ? -9.161 -13.499 52.002 1.00 38.38 186 SER A CA 1
ATOM 1558 C C . SER A 1 186 ? -8.657 -14.839 51.463 1.00 38.38 186 SER A C 1
ATOM 1560 O O . SER A 1 186 ? -7.940 -15.572 52.140 1.00 38.38 186 SER A O 1
ATOM 1562 N N . GLY A 1 187 ? -9.104 -15.203 50.263 1.00 33.38 187 GLY A N 1
ATOM 1563 C CA . GLY A 1 187 ? -8.510 -16.288 49.483 1.00 33.38 187 GLY A CA 1
ATOM 1564 C C . GLY A 1 187 ? -7.536 -15.704 48.456 1.00 33.38 187 GLY A C 1
ATOM 1565 O O . GLY A 1 187 ? -7.840 -14.651 47.894 1.00 33.38 187 GLY A O 1
ATOM 1566 N N . PRO A 1 188 ? -6.385 -16.342 48.188 1.00 33.25 188 PRO A N 1
ATOM 1567 C CA . PRO A 1 188 ? -5.521 -15.925 47.095 1.00 33.25 188 PRO A CA 1
ATOM 1568 C C . PRO A 1 188 ? -6.241 -16.187 45.766 1.00 33.25 188 PRO A C 1
ATOM 1570 O O . PRO A 1 188 ? -6.754 -17.284 45.538 1.00 33.25 188 PRO A O 1
ATOM 1573 N N . LEU A 1 189 ? -6.279 -15.172 44.900 1.00 32.91 189 LEU A N 1
ATOM 1574 C CA . LEU A 1 189 ? -6.710 -15.272 43.506 1.00 32.91 189 LEU A CA 1
ATOM 1575 C C . LEU A 1 189 ? -5.776 -16.244 42.772 1.00 32.91 189 LEU A C 1
ATOM 1577 O O . LEU A 1 189 ? -4.731 -15.862 42.250 1.00 32.91 189 LEU A O 1
ATOM 1581 N N . ARG A 1 190 ? -6.136 -17.530 42.769 1.00 35.56 190 ARG A N 1
ATOM 1582 C CA . ARG A 1 190 ? -5.563 -18.518 41.858 1.00 35.56 190 ARG A CA 1
ATOM 1583 C C . ARG A 1 190 ? -6.307 -18.418 40.531 1.00 35.56 190 ARG A C 1
ATOM 1585 O O . ARG A 1 190 ? -7.510 -18.635 40.454 1.00 35.56 190 ARG A O 1
ATOM 1592 N N . MET A 1 191 ? -5.533 -18.027 39.531 1.00 38.59 191 MET A N 1
ATOM 1593 C CA . MET A 1 191 ? -5.871 -17.875 38.124 1.00 38.59 191 MET A CA 1
ATOM 1594 C C . MET A 1 191 ? -6.412 -19.145 37.458 1.00 38.59 191 MET A C 1
ATOM 1596 O O . MET A 1 191 ? -6.147 -20.263 37.897 1.00 38.59 191 MET A O 1
ATOM 1600 N N . ALA A 1 192 ? -6.984 -18.883 36.281 1.00 41.38 192 ALA A N 1
ATOM 1601 C CA . ALA A 1 192 ? -7.163 -19.764 35.132 1.00 41.38 192 ALA A CA 1
ATOM 1602 C C . ALA A 1 192 ? -8.439 -20.608 35.149 1.00 41.38 192 ALA A C 1
ATOM 1604 O O . ALA A 1 192 ? -8.465 -21.769 35.546 1.00 41.38 192 ALA A O 1
ATOM 1605 N N . ASN A 1 193 ? -9.483 -19.974 34.622 1.00 54.41 193 ASN A N 1
ATOM 1606 C CA . ASN A 1 193 ? -10.671 -20.598 34.076 1.00 54.41 193 ASN A CA 1
ATOM 1607 C C . ASN A 1 193 ? -10.244 -21.738 33.123 1.00 54.41 193 ASN A C 1
ATOM 1609 O O . ASN A 1 193 ? -9.692 -21.486 32.049 1.00 54.41 193 ASN A O 1
ATOM 1613 N N . SER A 1 194 ? -10.399 -22.987 33.569 1.00 55.91 194 SER A N 1
ATOM 1614 C CA . SER A 1 194 ? -9.968 -24.191 32.844 1.00 55.91 194 SER A CA 1
ATOM 1615 C C . SER A 1 194 ? -10.621 -24.288 31.470 1.00 55.91 194 SER A C 1
ATOM 1617 O O . SER A 1 194 ? -9.984 -24.741 30.528 1.00 55.91 194 SER A O 1
ATOM 1619 N N . GLU A 1 195 ? -11.835 -23.755 31.343 1.00 55.12 195 GLU A N 1
ATOM 1620 C CA . GLU A 1 195 ? -12.611 -23.689 30.104 1.00 55.12 195 GLU A CA 1
ATOM 1621 C C . GLU A 1 195 ? -11.986 -22.726 29.080 1.00 55.12 195 GLU A C 1
ATOM 1623 O O . GLU A 1 195 ? -11.965 -23.006 27.887 1.00 55.12 195 GLU A O 1
ATOM 1628 N N . LEU A 1 1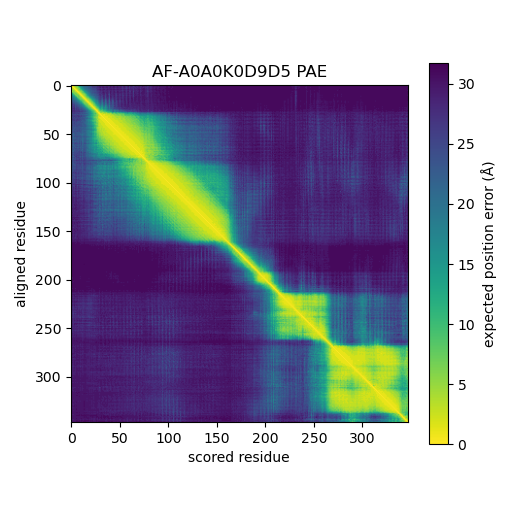96 ? -11.393 -21.616 29.536 1.00 49.09 196 LEU A N 1
ATOM 1629 C CA . LEU A 1 196 ? -10.678 -20.660 28.676 1.00 49.09 196 LEU A CA 1
ATOM 1630 C C . LEU A 1 196 ? -9.350 -21.242 28.182 1.00 49.09 196 LEU A C 1
ATOM 1632 O O . LEU A 1 196 ? -8.947 -20.997 27.048 1.00 49.09 196 LEU A O 1
ATOM 1636 N N . ARG A 1 197 ? -8.695 -22.054 29.020 1.00 51.97 197 ARG A N 1
ATOM 1637 C CA . ARG A 1 197 ? -7.498 -22.814 28.645 1.00 51.97 197 ARG A CA 1
ATOM 1638 C C . ARG A 1 197 ? -7.830 -23.906 27.634 1.00 51.97 197 ARG A C 1
ATOM 1640 O O . ARG A 1 197 ? -7.076 -24.082 26.694 1.00 51.97 197 ARG A O 1
ATOM 1647 N N . GLU A 1 198 ? -8.963 -24.581 27.790 1.00 57.19 198 GLU A N 1
ATOM 1648 C CA . GLU A 1 198 ? -9.438 -25.616 26.870 1.00 57.19 198 GLU A CA 1
ATOM 1649 C C . GLU A 1 198 ? -9.899 -25.036 25.520 1.00 57.19 198 GLU A C 1
ATOM 1651 O O . GLU A 1 198 ? -9.689 -25.651 24.476 1.00 57.19 198 GLU A O 1
ATOM 1656 N N . LEU A 1 199 ? -10.464 -23.823 25.516 1.00 50.19 199 LEU A N 1
ATOM 1657 C CA . LEU A 1 199 ? -10.808 -23.086 24.294 1.00 50.19 199 LEU A CA 1
ATOM 1658 C C . LEU A 1 199 ? -9.572 -22.540 23.564 1.00 50.19 199 LEU A C 1
ATOM 1660 O O . LEU A 1 199 ? -9.514 -22.627 22.340 1.00 50.19 199 LEU A O 1
ATOM 1664 N N . LEU A 1 200 ? -8.566 -22.040 24.290 1.00 48.69 200 LEU A N 1
ATOM 1665 C CA . LEU A 1 200 ? -7.265 -21.655 23.720 1.00 48.69 200 LEU A CA 1
ATOM 1666 C C . LEU A 1 200 ? -6.485 -22.872 23.203 1.00 48.69 200 LEU A C 1
ATOM 1668 O O . LEU A 1 200 ? -5.865 -22.797 22.146 1.00 48.69 200 LEU A O 1
ATOM 1672 N N . ASP A 1 201 ? -6.567 -24.006 23.898 1.00 51.56 201 ASP A N 1
ATOM 1673 C CA . ASP A 1 201 ? -5.959 -25.266 23.469 1.00 51.56 201 ASP A CA 1
ATOM 1674 C C . ASP A 1 201 ? -6.659 -25.822 22.218 1.00 51.56 201 ASP A C 1
ATOM 1676 O O . ASP A 1 201 ? -5.988 -26.264 21.291 1.00 51.56 201 ASP A O 1
ATOM 1680 N N . LYS A 1 202 ? -7.993 -25.697 22.121 1.00 52.97 202 LYS A N 1
ATOM 1681 C CA . LYS A 1 202 ? -8.761 -25.995 20.897 1.00 52.97 202 LYS A CA 1
ATOM 1682 C C . LYS A 1 202 ? -8.450 -25.049 19.738 1.00 52.97 202 LYS A C 1
ATOM 1684 O O . LYS A 1 202 ? -8.423 -25.510 18.605 1.00 52.97 202 LYS A O 1
ATOM 1689 N N . ALA A 1 203 ? -8.197 -23.767 19.999 1.00 44.97 203 ALA A N 1
ATOM 1690 C CA . ALA A 1 203 ? -7.814 -22.803 18.966 1.00 44.97 203 ALA A CA 1
ATOM 1691 C C . ALA A 1 203 ? -6.353 -22.971 18.498 1.00 44.97 203 ALA A C 1
ATOM 1693 O O . ALA A 1 203 ? -6.029 -22.572 17.384 1.00 44.97 203 ALA A O 1
ATOM 1694 N N . SER A 1 204 ? -5.479 -23.570 19.321 1.00 44.19 204 SER A N 1
ATOM 1695 C CA . SER A 1 204 ? -4.069 -23.830 18.973 1.00 44.19 204 SER A CA 1
ATOM 1696 C C . SER A 1 204 ? -3.817 -25.194 18.321 1.00 44.19 204 SER A C 1
ATOM 1698 O O . SER A 1 204 ? -2.703 -25.471 17.867 1.00 44.19 204 SER A O 1
ATOM 1700 N N . ARG A 1 205 ? -4.836 -26.061 18.240 1.00 42.66 205 ARG A N 1
ATOM 1701 C CA . ARG A 1 205 ? -4.724 -27.310 17.486 1.00 42.66 205 ARG A CA 1
ATOM 1702 C C . ARG A 1 205 ? -4.612 -26.959 16.009 1.00 42.66 205 ARG A C 1
ATOM 1704 O O . ARG A 1 205 ? -5.528 -26.383 15.428 1.00 42.66 205 ARG A O 1
ATOM 1711 N N . LYS A 1 206 ? -3.446 -27.301 15.441 1.00 46.16 206 LYS A N 1
ATOM 1712 C CA . LYS A 1 206 ? -3.233 -27.612 14.019 1.00 46.16 206 LYS A CA 1
ATOM 1713 C C . LYS A 1 206 ? -4.570 -27.982 13.384 1.00 46.16 206 LYS A C 1
ATOM 1715 O O . LYS A 1 206 ? -5.240 -28.845 13.944 1.00 46.16 206 LYS A O 1
ATOM 1720 N N . LEU A 1 207 ? -4.908 -27.359 12.246 1.00 39.72 207 LEU A N 1
ATOM 1721 C CA . LEU A 1 207 ? -5.960 -27.838 11.343 1.00 39.72 207 LEU A CA 1
ATOM 1722 C C . LEU A 1 207 ? -6.029 -29.363 11.465 1.00 39.72 207 LEU A C 1
ATOM 1724 O O . LEU A 1 207 ? -5.006 -30.011 11.218 1.00 39.72 207 LEU A O 1
ATOM 1728 N N . ASP A 1 208 ? -7.175 -29.895 11.895 1.00 42.00 208 ASP A N 1
ATOM 1729 C CA . ASP A 1 208 ? -7.454 -31.331 11.921 1.00 42.00 208 ASP A CA 1
ATOM 1730 C C . ASP A 1 208 ? -7.428 -31.828 10.467 1.00 42.00 208 ASP A C 1
ATOM 1732 O O . ASP A 1 208 ? -8.447 -32.009 9.802 1.00 42.00 208 ASP A O 1
ATOM 1736 N N . LEU A 1 209 ? -6.222 -31.969 9.927 1.00 46.94 209 LEU A N 1
ATOM 1737 C CA . LEU A 1 209 ? -5.958 -32.692 8.707 1.00 46.94 209 LEU A CA 1
ATOM 1738 C C . LEU A 1 209 ? -6.098 -34.171 9.077 1.00 46.94 209 LEU A C 1
ATOM 1740 O O . LEU A 1 209 ? -5.560 -34.593 10.102 1.00 46.94 209 LEU A O 1
ATOM 1744 N N . PRO A 1 210 ? -6.793 -34.982 8.266 1.00 48.19 210 PRO A N 1
ATOM 1745 C CA . PRO A 1 210 ? -7.129 -36.371 8.588 1.00 48.19 210 PRO A CA 1
ATOM 1746 C C . PRO A 1 210 ? -5.920 -37.330 8.602 1.00 48.19 210 PRO A C 1
ATOM 1748 O O . PRO A 1 210 ? -6.091 -38.545 8.524 1.00 48.19 210 PRO A O 1
ATOM 1751 N N . PHE A 1 211 ? -4.696 -36.810 8.705 1.00 49.97 211 PHE A N 1
ATOM 1752 C CA . PHE A 1 211 ? -3.455 -37.564 8.647 1.00 49.97 211 PHE A CA 1
ATOM 1753 C C . PHE A 1 211 ? -2.589 -37.247 9.867 1.00 49.97 211 PHE A C 1
ATOM 1755 O O . PHE A 1 211 ? -2.221 -36.101 10.130 1.00 49.97 211 PHE A O 1
ATOM 1762 N N . ASN A 1 212 ? -2.267 -38.296 10.622 1.00 50.69 212 ASN A N 1
ATOM 1763 C CA . ASN A 1 212 ? -1.327 -38.240 11.730 1.00 50.69 212 ASN A CA 1
ATOM 1764 C C . ASN A 1 212 ? 0.091 -38.084 11.142 1.00 50.69 212 ASN A C 1
ATOM 1766 O O . ASN A 1 212 ? 0.702 -39.064 10.727 1.00 50.69 212 ASN A O 1
ATOM 1770 N N . ASN A 1 213 ? 0.577 -36.845 11.022 1.00 53.28 213 ASN A N 1
ATOM 1771 C CA . ASN A 1 213 ? 1.847 -36.493 10.364 1.00 53.28 213 ASN A CA 1
ATOM 1772 C C . ASN A 1 213 ? 3.095 -36.809 11.223 1.00 53.28 213 ASN A C 1
ATOM 1774 O O . ASN A 1 213 ? 3.951 -35.941 11.397 1.00 53.28 213 ASN A O 1
ATOM 1778 N N . GLU A 1 214 ? 3.207 -38.011 11.792 1.00 63.22 214 GLU A N 1
ATOM 1779 C CA . GLU A 1 214 ? 4.465 -38.447 12.428 1.00 63.22 214 GLU A CA 1
ATOM 1780 C C . GLU A 1 214 ? 5.470 -38.986 11.396 1.00 63.22 214 GLU A C 1
ATOM 1782 O O . GLU A 1 214 ? 6.672 -38.798 11.564 1.00 63.22 214 GLU A O 1
ATOM 1787 N N . GLU A 1 215 ? 4.991 -39.535 10.274 1.00 69.75 215 GLU A N 1
ATOM 1788 C CA . GLU A 1 215 ? 5.819 -39.928 9.130 1.00 69.75 215 GLU A CA 1
ATOM 1789 C C . GLU A 1 215 ? 5.224 -39.377 7.820 1.00 69.75 215 GLU A C 1
ATOM 1791 O O . GLU A 1 215 ? 4.032 -39.572 7.560 1.00 69.75 215 GLU A O 1
ATOM 1796 N N . PRO A 1 216 ? 6.010 -38.675 6.979 1.00 73.88 216 PRO A N 1
ATOM 1797 C CA . PRO A 1 216 ? 5.550 -38.219 5.671 1.00 73.88 216 PRO A CA 1
ATOM 1798 C C . PRO A 1 216 ? 5.231 -39.412 4.763 1.00 73.88 216 PRO A C 1
ATOM 1800 O O . PRO A 1 216 ? 6.112 -40.205 4.436 1.00 73.88 216 PRO A O 1
ATOM 1803 N N . ILE A 1 217 ? 3.977 -39.526 4.327 1.00 82.50 217 ILE A N 1
ATOM 1804 C CA . ILE A 1 217 ? 3.564 -40.519 3.329 1.00 82.50 217 ILE A CA 1
ATOM 1805 C C . ILE A 1 217 ? 3.721 -39.892 1.943 1.00 82.50 217 ILE A C 1
ATOM 1807 O O . ILE A 1 217 ? 3.102 -38.868 1.652 1.00 82.50 217 ILE A O 1
ATOM 1811 N N . ASP A 1 218 ? 4.520 -40.513 1.076 1.00 82.88 218 ASP A N 1
ATOM 1812 C CA . ASP A 1 218 ? 4.639 -40.089 -0.319 1.00 82.88 218 ASP A CA 1
ATOM 1813 C C . ASP A 1 218 ? 3.369 -40.456 -1.104 1.00 82.88 218 ASP A C 1
ATOM 1815 O O . ASP A 1 218 ? 3.028 -41.629 -1.275 1.00 82.88 218 ASP A O 1
ATOM 1819 N N . ILE A 1 219 ? 2.663 -39.432 -1.583 1.00 90.62 219 ILE A N 1
ATOM 1820 C CA . ILE A 1 219 ? 1.432 -39.560 -2.374 1.00 90.62 219 ILE A CA 1
ATOM 1821 C C . ILE A 1 219 ? 1.634 -39.216 -3.855 1.00 90.62 219 ILE A C 1
ATOM 1823 O O . ILE A 1 219 ? 0.655 -39.177 -4.598 1.00 90.62 219 ILE A O 1
ATOM 1827 N N . THR A 1 220 ? 2.870 -38.986 -4.305 1.00 89.00 220 THR A N 1
ATOM 1828 C CA . THR A 1 220 ? 3.180 -38.440 -5.638 1.00 89.00 220 THR A CA 1
ATOM 1829 C C . THR A 1 220 ? 2.561 -39.271 -6.764 1.00 89.00 220 THR A C 1
ATOM 1831 O O . THR A 1 220 ? 1.822 -38.746 -7.594 1.00 89.00 220 THR A O 1
ATOM 1834 N N . ASN A 1 221 ? 2.779 -40.591 -6.761 1.00 90.94 221 ASN A N 1
ATOM 1835 C CA . ASN A 1 221 ? 2.258 -41.475 -7.813 1.00 90.94 221 ASN A CA 1
ATOM 1836 C C . ASN A 1 221 ? 0.725 -41.522 -7.834 1.00 90.94 221 ASN A C 1
ATOM 1838 O O . ASN A 1 221 ? 0.118 -41.477 -8.901 1.00 90.94 221 ASN A O 1
ATOM 1842 N N . ARG A 1 222 ? 0.102 -41.567 -6.651 1.00 89.94 222 ARG A N 1
ATOM 1843 C CA . ARG A 1 222 ? -1.358 -41.572 -6.514 1.00 89.94 222 ARG A CA 1
ATOM 1844 C C . ARG A 1 222 ? -1.964 -40.257 -7.004 1.00 89.94 222 ARG A C 1
ATOM 1846 O O . ARG A 1 222 ? -2.979 -40.274 -7.689 1.00 89.94 222 ARG A O 1
ATOM 1853 N N . PHE A 1 223 ? -1.323 -39.135 -6.685 1.00 90.12 223 PHE A N 1
ATOM 1854 C CA . PHE A 1 223 ? -1.753 -37.812 -7.119 1.00 90.12 223 PHE A CA 1
ATOM 1855 C C . PHE A 1 223 ? -1.757 -37.695 -8.648 1.00 90.12 223 PHE A C 1
ATOM 1857 O O . PHE A 1 223 ? -2.770 -37.309 -9.223 1.00 90.12 223 PHE A O 1
ATOM 1864 N N . PHE A 1 224 ? -0.676 -38.102 -9.322 1.00 91.50 224 PHE A N 1
ATOM 1865 C CA . PHE A 1 224 ? -0.621 -38.070 -10.789 1.00 91.50 224 PHE A CA 1
ATOM 1866 C C . PHE A 1 224 ? -1.612 -39.036 -11.450 1.00 91.50 224 PHE A C 1
ATOM 1868 O O . PHE A 1 224 ? -2.185 -38.697 -12.487 1.00 91.50 224 PHE A O 1
ATOM 1875 N N . GLU A 1 225 ? -1.852 -40.209 -10.855 1.00 93.06 225 GLU A N 1
ATOM 1876 C CA . GLU A 1 225 ? -2.879 -41.135 -11.339 1.00 93.06 225 GLU A CA 1
ATOM 1877 C C . GLU A 1 225 ? -4.275 -40.502 -11.260 1.00 93.06 225 GLU A C 1
ATOM 1879 O O . GLU A 1 225 ? -5.020 -40.528 -12.240 1.00 93.06 225 GLU A O 1
ATOM 1884 N N . ASP A 1 226 ? -4.621 -39.878 -10.134 1.00 90.94 226 ASP A N 1
ATOM 1885 C CA . ASP A 1 226 ? -5.915 -39.219 -9.965 1.00 90.94 226 ASP A CA 1
ATOM 1886 C C . ASP A 1 226 ? -6.048 -37.982 -10.881 1.00 90.94 226 ASP A C 1
ATOM 1888 O O . ASP A 1 226 ? -7.100 -37.790 -11.492 1.00 90.94 226 ASP A O 1
ATOM 1892 N N . CYS A 1 227 ? -4.977 -37.202 -11.085 1.00 89.69 227 CYS A N 1
ATOM 1893 C CA . CYS A 1 227 ? -4.962 -36.092 -12.046 1.00 89.69 227 CYS A CA 1
ATOM 1894 C C . CYS A 1 227 ? -5.149 -36.550 -13.498 1.00 89.69 227 CYS A C 1
ATOM 1896 O O . CYS A 1 227 ? -5.765 -35.834 -14.281 1.00 89.69 227 CYS A O 1
ATOM 1898 N N . SER A 1 228 ? -4.664 -37.741 -13.868 1.00 88.69 228 SER A N 1
ATOM 1899 C CA . SER A 1 228 ? -4.833 -38.281 -15.228 1.00 88.69 228 SER A CA 1
ATOM 1900 C C . SER A 1 228 ? -6.292 -38.575 -15.595 1.00 88.69 228 SER A C 1
ATOM 1902 O O . SER A 1 228 ? -6.623 -38.702 -16.773 1.00 88.69 228 SER A O 1
ATOM 1904 N N . ARG A 1 229 ? -7.171 -38.674 -14.588 1.00 91.31 229 ARG A N 1
ATOM 1905 C CA . ARG A 1 229 ? -8.612 -38.891 -14.762 1.00 91.31 229 ARG A CA 1
ATOM 1906 C C . ARG A 1 229 ? -9.387 -37.591 -14.990 1.00 91.31 229 ARG A C 1
ATOM 1908 O O . ARG A 1 229 ? -10.568 -37.667 -15.318 1.00 91.31 229 ARG A O 1
ATOM 1915 N N . LEU A 1 230 ? -8.754 -36.431 -14.803 1.00 90.31 230 LEU A N 1
ATOM 1916 C CA . LEU A 1 230 ? -9.366 -35.126 -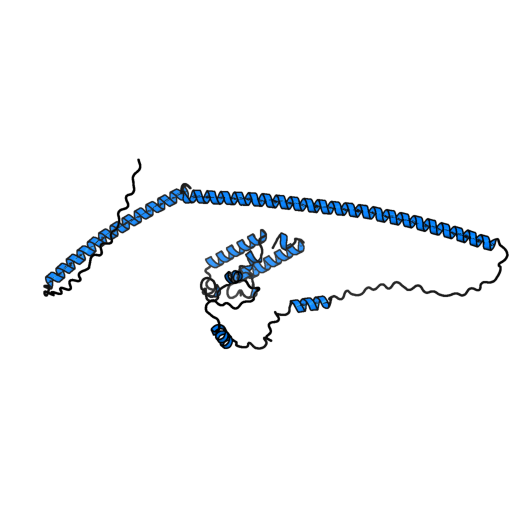15.044 1.00 90.31 230 LEU A CA 1
ATOM 1917 C C . LEU A 1 230 ? -9.333 -34.793 -16.536 1.00 90.31 230 LEU A C 1
ATOM 1919 O O . LEU A 1 230 ? -8.320 -34.964 -17.215 1.00 90.31 230 LEU A O 1
ATOM 1923 N N . SER A 1 231 ? -10.448 -34.279 -17.040 1.00 88.44 231 SER A N 1
ATOM 1924 C CA . SER A 1 231 ? -10.539 -33.766 -18.402 1.00 88.44 231 SER A CA 1
ATOM 1925 C C . SER A 1 231 ? -9.845 -32.408 -18.510 1.00 88.44 231 SER A C 1
ATOM 1927 O O . SER A 1 231 ? -9.752 -31.642 -17.549 1.00 88.44 231 SER A O 1
ATOM 1929 N N . LEU A 1 232 ? -9.382 -32.069 -19.714 1.00 86.88 232 LEU A N 1
ATOM 1930 C CA . LEU A 1 232 ? -8.823 -30.748 -20.006 1.00 86.88 232 LEU A CA 1
ATOM 1931 C C . LEU A 1 232 ? -9.831 -29.645 -19.644 1.00 86.88 232 LEU A C 1
ATOM 1933 O O . LEU A 1 232 ? -10.919 -29.581 -20.212 1.00 86.88 232 LEU A O 1
ATOM 1937 N N . GLY A 1 233 ? -9.441 -28.771 -18.714 1.00 83.94 233 GLY A N 1
ATOM 1938 C CA . GLY A 1 233 ? -10.269 -27.668 -18.217 1.00 83.94 233 GLY A CA 1
ATOM 1939 C C . GLY A 1 233 ? -11.015 -27.952 -16.908 1.00 83.94 233 GLY A C 1
ATOM 1940 O O . GLY A 1 233 ? -11.661 -27.044 -16.387 1.00 83.94 233 GLY A O 1
ATOM 1941 N N . GLU A 1 234 ? -10.916 -29.160 -16.347 1.00 89.31 234 GLU A N 1
ATOM 1942 C CA . GLU A 1 234 ? -11.463 -29.471 -15.023 1.00 89.31 234 GLU A CA 1
ATOM 1943 C C . GLU A 1 234 ? -10.491 -29.065 -13.908 1.00 89.31 234 GLU A C 1
ATOM 1945 O O . GLU A 1 234 ? -9.290 -29.329 -13.971 1.00 89.31 234 GLU A O 1
ATOM 1950 N N . VAL A 1 235 ? -11.020 -28.424 -12.862 1.00 85.00 235 VAL A N 1
ATOM 1951 C CA . VAL A 1 235 ? -10.253 -27.987 -11.689 1.00 85.00 235 VAL A CA 1
ATOM 1952 C C . VAL A 1 235 ? -10.940 -28.502 -10.435 1.00 85.00 235 VAL A C 1
ATOM 1954 O O . VAL A 1 235 ? -12.101 -28.181 -10.177 1.00 85.00 235 VAL A O 1
ATOM 1957 N N . VAL A 1 236 ? -10.212 -29.276 -9.633 1.00 87.75 236 VAL A N 1
ATOM 1958 C CA . VAL A 1 236 ? -10.688 -29.753 -8.331 1.00 87.75 236 VAL A CA 1
ATOM 1959 C C . VAL A 1 236 ? -10.353 -28.705 -7.276 1.00 87.75 236 VAL A C 1
ATOM 1961 O O . VAL A 1 236 ? -9.188 -28.402 -7.034 1.00 87.75 236 VAL A O 1
ATOM 1964 N N . ARG A 1 237 ? -11.385 -28.146 -6.646 1.00 85.12 237 ARG A N 1
ATOM 1965 C CA . ARG A 1 237 ? -11.274 -27.163 -5.563 1.00 85.12 237 ARG A CA 1
ATOM 1966 C C . ARG A 1 237 ? -12.442 -27.314 -4.595 1.00 85.12 237 ARG A C 1
ATOM 1968 O O . ARG A 1 237 ? -13.449 -27.927 -4.934 1.00 85.12 237 ARG A O 1
ATOM 1975 N N . TYR A 1 238 ? -12.325 -26.720 -3.412 1.00 82.69 238 TYR A N 1
ATOM 1976 C CA . TYR A 1 238 ? -13.464 -26.570 -2.508 1.00 82.69 238 TYR A CA 1
ATOM 1977 C C . TYR A 1 238 ? -14.462 -25.540 -3.055 1.00 82.69 238 TYR A C 1
ATOM 1979 O O . TYR A 1 238 ? -14.059 -24.527 -3.633 1.00 82.69 238 TYR A O 1
ATOM 1987 N N . ASP A 1 239 ? -15.757 -25.757 -2.810 1.00 82.25 239 ASP A N 1
ATOM 1988 C CA . ASP A 1 239 ? -16.827 -24.855 -3.265 1.00 82.25 239 ASP A CA 1
ATOM 1989 C C . ASP A 1 239 ? -16.678 -23.431 -2.713 1.00 82.25 239 ASP A C 1
ATOM 1991 O O . ASP A 1 239 ? -17.036 -22.462 -3.381 1.00 82.25 239 ASP A O 1
ATOM 1995 N N . SER A 1 240 ? -16.097 -23.300 -1.518 1.00 83.56 240 SER A N 1
ATOM 1996 C CA . SER A 1 240 ? -15.843 -22.026 -0.846 1.00 83.56 240 SER A CA 1
ATOM 1997 C C . SER A 1 240 ? -14.665 -21.230 -1.414 1.00 83.56 240 SER A C 1
ATOM 1999 O O . SER A 1 240 ? -14.521 -20.067 -1.061 1.00 83.56 240 SER A O 1
ATOM 2001 N N . PHE A 1 241 ? -13.806 -21.838 -2.239 1.00 80.44 241 PHE A N 1
ATOM 2002 C CA . PHE A 1 241 ? -12.578 -21.211 -2.735 1.00 80.44 241 PHE A CA 1
ATOM 2003 C C . PHE A 1 241 ? -12.786 -20.633 -4.134 1.00 80.44 241 PHE A C 1
ATOM 2005 O O . PHE A 1 241 ? -13.086 -21.384 -5.061 1.00 80.44 241 PHE A O 1
ATOM 2012 N N . SER A 1 242 ? -12.619 -19.325 -4.320 1.00 82.44 242 SER A N 1
ATOM 2013 C CA . SER A 1 242 ? -12.872 -18.676 -5.613 1.00 82.44 242 SER A CA 1
ATOM 2014 C C . SER A 1 242 ? -11.637 -18.693 -6.515 1.00 82.44 242 SER A C 1
ATOM 2016 O O . SER A 1 242 ? -10.519 -18.472 -6.065 1.00 82.44 242 SER A O 1
ATOM 2018 N N . LEU A 1 243 ? -11.825 -18.851 -7.831 1.00 80.88 243 LEU A N 1
ATOM 2019 C CA . LEU A 1 243 ? -10.711 -18.758 -8.787 1.00 80.88 243 LEU A CA 1
ATOM 2020 C C . LEU A 1 243 ? -10.067 -17.357 -8.800 1.00 80.88 243 LEU A C 1
ATOM 2022 O O . LEU A 1 243 ? -8.890 -17.230 -9.114 1.00 80.88 243 LEU A O 1
ATOM 2026 N N . GLY A 1 244 ? -10.808 -16.315 -8.405 1.00 81.19 244 GLY A N 1
ATOM 2027 C CA . GLY A 1 244 ? -10.250 -14.970 -8.239 1.00 81.19 244 GLY A CA 1
ATOM 2028 C C . GLY A 1 244 ? -9.192 -14.891 -7.132 1.00 81.19 244 GLY A C 1
ATOM 2029 O O . GLY A 1 244 ? -8.249 -14.118 -7.252 1.00 81.19 244 GLY A O 1
ATOM 2030 N N . GLU A 1 245 ? -9.298 -15.728 -6.097 1.00 77.50 245 GLU A N 1
ATOM 2031 C CA . GLU A 1 245 ? -8.293 -15.825 -5.028 1.00 77.50 245 GLU A CA 1
ATOM 2032 C C . GLU A 1 245 ? -7.037 -16.559 -5.512 1.00 77.50 245 GLU A C 1
ATOM 2034 O O . GLU A 1 245 ? -5.938 -16.270 -5.057 1.00 77.50 245 GLU A O 1
ATOM 2039 N N . ALA A 1 246 ? -7.172 -17.462 -6.488 1.00 80.50 246 ALA A N 1
ATOM 2040 C CA . ALA A 1 246 ? -6.030 -18.128 -7.108 1.00 80.50 246 ALA A CA 1
ATOM 2041 C C . ALA A 1 246 ? -5.206 -17.193 -8.011 1.00 80.50 246 ALA A C 1
ATOM 2043 O O . ALA A 1 246 ? -4.037 -17.469 -8.257 1.00 80.50 246 ALA A O 1
ATOM 2044 N N . MET A 1 247 ? -5.773 -16.078 -8.488 1.00 78.44 247 MET A N 1
ATOM 2045 C CA . MET A 1 247 ? -5.058 -15.129 -9.355 1.00 78.44 247 MET A CA 1
ATOM 2046 C C . MET A 1 247 ? -3.937 -14.365 -8.637 1.00 78.44 247 MET A C 1
ATOM 2048 O O . MET A 1 247 ? -3.057 -13.826 -9.302 1.00 78.44 247 MET A O 1
ATOM 2052 N N . SER A 1 248 ? -3.969 -14.296 -7.303 1.00 75.75 248 SER A N 1
ATOM 2053 C CA . SER A 1 248 ? -2.893 -13.711 -6.494 1.00 75.75 248 SER A CA 1
ATOM 2054 C C . SER A 1 248 ? -1.871 -14.746 -6.017 1.00 75.75 248 SER A C 1
ATOM 2056 O O . SER A 1 248 ? -0.928 -14.382 -5.312 1.00 75.75 248 SER A O 1
ATOM 2058 N N . ALA A 1 249 ? -2.045 -16.024 -6.372 1.00 79.50 249 ALA A N 1
ATOM 2059 C CA . ALA A 1 249 ? -1.112 -17.069 -5.989 1.00 79.50 249 ALA A CA 1
ATOM 2060 C C . ALA A 1 249 ? 0.263 -16.826 -6.631 1.00 79.50 249 ALA A C 1
ATOM 2062 O O . ALA A 1 249 ? 0.375 -16.467 -7.803 1.00 79.50 249 ALA A O 1
ATOM 2063 N N . VAL A 1 250 ? 1.315 -17.031 -5.840 1.00 75.00 250 VAL A N 1
ATOM 2064 C CA . VAL A 1 250 ? 2.703 -16.925 -6.297 1.00 75.00 250 VAL A CA 1
ATOM 2065 C C . VAL A 1 250 ? 3.116 -18.253 -6.923 1.00 75.00 250 VAL A C 1
ATOM 2067 O O . VAL A 1 250 ? 2.994 -19.303 -6.290 1.00 75.00 250 VAL A O 1
ATOM 2070 N N . GLU A 1 251 ? 3.604 -18.207 -8.160 1.00 81.62 251 GLU A N 1
ATOM 2071 C CA . GLU A 1 251 ? 4.100 -19.381 -8.876 1.00 81.62 251 GLU A CA 1
ATOM 2072 C C . GLU A 1 251 ? 5.563 -19.643 -8.508 1.00 81.62 251 GLU A C 1
ATOM 2074 O O . GLU A 1 251 ? 6.420 -18.773 -8.658 1.00 81.62 251 GLU A O 1
ATOM 2079 N N . LEU A 1 252 ? 5.842 -20.842 -7.992 1.00 72.81 252 LEU A N 1
ATOM 2080 C CA . LEU A 1 252 ? 7.199 -21.270 -7.663 1.00 72.81 252 LEU A CA 1
ATOM 2081 C C . LEU A 1 252 ? 7.972 -21.594 -8.944 1.00 72.81 252 LEU A C 1
ATOM 2083 O O . LEU A 1 252 ? 7.423 -22.174 -9.877 1.00 72.81 252 LEU A O 1
ATOM 2087 N N . MET A 1 253 ? 9.269 -21.297 -8.946 1.00 69.69 253 MET A N 1
ATOM 2088 C CA . MET A 1 253 ? 10.186 -21.470 -10.078 1.00 69.69 253 MET A CA 1
ATOM 2089 C C . MET A 1 253 ? 9.943 -20.550 -11.288 1.00 69.69 253 MET A C 1
ATOM 2091 O O . MET A 1 253 ? 10.569 -20.742 -12.330 1.00 69.69 253 MET A O 1
ATOM 2095 N N . ASP A 1 254 ? 9.109 -19.516 -11.150 1.00 76.62 254 ASP A N 1
ATOM 2096 C CA . ASP A 1 254 ? 8.971 -18.445 -12.143 1.00 76.62 254 ASP A CA 1
ATOM 2097 C C . ASP A 1 254 ? 9.933 -17.281 -11.830 1.00 76.62 254 ASP A C 1
ATOM 2099 O O . ASP A 1 254 ? 9.945 -16.750 -10.727 1.00 76.62 254 ASP A O 1
ATOM 2103 N N . GLU A 1 255 ? 10.742 -16.833 -12.794 1.00 69.94 255 GLU A N 1
ATOM 2104 C CA . GLU A 1 255 ? 11.778 -15.802 -12.574 1.00 69.94 255 GLU A CA 1
ATOM 2105 C C . GLU A 1 255 ? 11.224 -14.433 -12.112 1.00 69.94 255 GLU A C 1
ATOM 2107 O O . GLU A 1 255 ? 11.937 -13.634 -11.492 1.00 69.94 255 GLU A O 1
ATOM 2112 N N . LYS A 1 256 ? 9.958 -14.129 -12.423 1.00 69.88 256 LYS A N 1
ATOM 2113 C CA . LYS A 1 256 ? 9.307 -12.853 -12.090 1.00 69.88 256 LYS A CA 1
ATOM 2114 C C . LYS A 1 256 ? 8.482 -12.934 -10.813 1.00 69.88 256 LYS A C 1
ATOM 2116 O O . LYS A 1 256 ? 8.399 -11.930 -10.106 1.00 69.88 256 LYS A O 1
ATOM 2121 N N . MET A 1 257 ? 7.865 -14.082 -10.554 1.00 68.62 257 MET A N 1
ATOM 2122 C CA . MET A 1 257 ? 6.950 -14.289 -9.430 1.00 68.62 257 MET A CA 1
ATOM 2123 C C . MET A 1 257 ? 7.658 -14.943 -8.231 1.00 68.62 257 MET A C 1
ATOM 2125 O O . MET A 1 257 ? 7.328 -14.626 -7.090 1.00 68.62 257 MET A O 1
ATOM 2129 N N . ASP A 1 258 ? 8.676 -15.778 -8.466 1.00 72.88 258 ASP A N 1
ATOM 2130 C CA . ASP A 1 258 ? 9.477 -16.441 -7.435 1.00 72.88 258 ASP A CA 1
ATOM 2131 C C . ASP A 1 258 ? 10.758 -15.652 -7.130 1.00 72.88 258 ASP A C 1
ATOM 2133 O O . ASP A 1 258 ? 11.777 -15.722 -7.824 1.00 72.88 258 ASP A O 1
ATOM 2137 N N . ILE A 1 259 ? 10.736 -14.908 -6.024 1.00 61.34 259 ILE A N 1
ATOM 2138 C CA . ILE A 1 259 ? 11.912 -14.192 -5.509 1.00 61.34 259 ILE A CA 1
ATOM 2139 C C . ILE A 1 259 ? 13.082 -15.154 -5.223 1.00 61.34 259 ILE A C 1
ATOM 2141 O O . ILE A 1 259 ? 14.237 -14.738 -5.323 1.00 61.34 259 ILE A O 1
ATOM 2145 N N . GLY A 1 260 ? 12.811 -16.432 -4.930 1.00 58.66 260 GLY A N 1
ATOM 2146 C CA . GLY A 1 260 ? 13.820 -17.468 -4.711 1.00 58.66 260 GLY A CA 1
ATOM 2147 C C . GLY A 1 260 ? 14.573 -17.904 -5.973 1.00 58.66 260 GLY A C 1
ATOM 2148 O O . GLY A 1 260 ? 15.645 -18.496 -5.852 1.00 58.66 260 GLY A O 1
ATOM 2149 N N . MET A 1 261 ? 14.066 -17.579 -7.173 1.00 59.22 261 MET A N 1
ATOM 2150 C CA . MET A 1 261 ? 14.741 -17.847 -8.455 1.00 59.22 261 MET A CA 1
ATOM 2151 C C . MET A 1 261 ? 15.812 -16.812 -8.802 1.00 59.22 261 MET A C 1
ATOM 2153 O O . MET A 1 261 ? 16.733 -17.101 -9.572 1.00 59.22 261 MET A O 1
ATOM 2157 N N . LYS A 1 262 ? 15.748 -15.607 -8.221 1.00 56.41 262 LYS A N 1
ATOM 2158 C CA . LYS A 1 262 ? 16.848 -14.650 -8.352 1.00 56.41 262 LYS A CA 1
ATOM 2159 C C . LYS A 1 262 ? 18.036 -15.195 -7.570 1.00 56.41 262 LYS A C 1
ATOM 2161 O O . LYS A 1 262 ? 17.923 -15.454 -6.373 1.00 56.41 262 LYS A O 1
ATOM 2166 N N . LYS A 1 263 ? 19.181 -15.359 -8.255 1.00 48.69 263 LYS A N 1
ATOM 2167 C CA . LYS A 1 263 ? 20.481 -15.626 -7.612 1.00 48.69 263 LYS A CA 1
ATOM 2168 C C . LYS A 1 263 ? 20.568 -14.734 -6.381 1.00 48.69 263 LYS A C 1
ATOM 2170 O O . LYS A 1 263 ? 20.369 -13.530 -6.510 1.00 48.69 263 LYS A O 1
ATOM 2175 N N . GLY A 1 264 ? 20.725 -15.375 -5.224 1.00 49.59 264 GLY A N 1
ATOM 2176 C CA . GLY A 1 264 ? 20.285 -14.835 -3.947 1.00 49.59 264 GLY A CA 1
ATOM 2177 C C . GLY A 1 264 ? 20.740 -13.407 -3.657 1.00 49.59 264 GLY A C 1
ATOM 2178 O O . GLY A 1 264 ? 21.718 -12.913 -4.210 1.00 49.59 264 GLY A O 1
ATOM 2179 N N . LEU A 1 265 ? 20.054 -12.796 -2.693 1.00 49.31 265 LEU A N 1
ATOM 2180 C CA . LEU A 1 265 ? 20.294 -11.482 -2.073 1.00 49.31 265 LEU A CA 1
ATOM 2181 C C . LEU A 1 265 ? 21.756 -11.176 -1.636 1.00 49.31 265 LEU A C 1
ATOM 2183 O O . LEU A 1 265 ? 22.022 -10.134 -1.046 1.00 49.31 265 LEU A O 1
ATOM 2187 N N . TYR A 1 266 ? 22.689 -12.097 -1.866 1.00 51.47 266 TYR A N 1
ATOM 2188 C CA . TYR A 1 266 ? 23.964 -12.265 -1.181 1.00 51.47 266 TYR A CA 1
ATOM 2189 C C . TYR A 1 266 ? 25.161 -11.620 -1.900 1.00 51.47 266 TYR A C 1
ATOM 2191 O O . TYR A 1 266 ? 26.244 -11.561 -1.325 1.00 51.47 266 TYR A O 1
ATOM 2199 N N . GLU A 1 267 ? 24.972 -11.056 -3.098 1.00 51.12 267 GLU A N 1
ATOM 2200 C CA . GLU A 1 267 ? 25.943 -10.161 -3.755 1.00 51.12 267 GLU A CA 1
ATOM 2201 C C . GLU A 1 267 ? 25.368 -8.744 -3.902 1.00 51.12 267 GLU A C 1
ATOM 2203 O O . GLU A 1 267 ? 25.391 -8.144 -4.971 1.00 51.12 267 GLU A O 1
ATOM 2208 N N . SER A 1 268 ? 24.814 -8.191 -2.820 1.00 58.34 268 SER A N 1
ATOM 2209 C CA . SER A 1 268 ? 24.333 -6.809 -2.835 1.00 58.34 268 SER A CA 1
ATOM 2210 C C . SER A 1 268 ? 25.518 -5.840 -2.917 1.00 58.34 268 SER A C 1
ATOM 2212 O O . SER A 1 268 ? 26.366 -5.808 -2.017 1.00 58.34 268 SER A O 1
ATOM 2214 N N . SER A 1 269 ? 25.562 -5.011 -3.952 1.00 72.94 269 SER A N 1
ATOM 2215 C CA . SER A 1 269 ? 26.456 -3.854 -4.000 1.00 72.94 269 SER A CA 1
ATOM 2216 C C . SER A 1 269 ? 26.142 -2.875 -2.857 1.00 72.94 269 SER A C 1
ATOM 2218 O O . SER A 1 269 ? 25.020 -2.827 -2.349 1.00 72.94 269 SER A O 1
ATOM 2220 N N . LEU A 1 270 ? 27.107 -2.033 -2.465 1.00 77.62 270 LEU A N 1
ATOM 2221 C CA . LEU A 1 270 ? 26.868 -0.980 -1.461 1.00 77.62 270 LEU A CA 1
ATOM 2222 C C . LEU A 1 270 ? 25.672 -0.084 -1.843 1.00 77.62 270 LEU A C 1
ATOM 2224 O O . LEU A 1 270 ? 24.939 0.375 -0.971 1.00 77.62 270 LEU A O 1
ATOM 2228 N N . ALA A 1 271 ? 25.462 0.138 -3.145 1.00 78.12 271 ALA A N 1
ATOM 2229 C CA . ALA A 1 271 ? 24.330 0.901 -3.657 1.00 78.12 271 ALA A CA 1
ATOM 2230 C C . ALA A 1 271 ? 22.992 0.222 -3.330 1.00 78.12 271 ALA A C 1
ATOM 2232 O O . ALA A 1 271 ? 22.098 0.876 -2.809 1.00 78.12 271 ALA A O 1
ATOM 2233 N N . GLU A 1 272 ? 22.872 -1.088 -3.550 1.00 78.56 272 GLU A N 1
ATOM 2234 C CA . GLU A 1 272 ? 21.649 -1.846 -3.248 1.00 78.56 272 GLU A CA 1
ATOM 2235 C C . GLU A 1 272 ? 21.388 -1.952 -1.743 1.00 78.56 272 GLU A C 1
ATOM 2237 O O . GLU A 1 272 ? 20.238 -1.858 -1.308 1.00 78.56 272 GLU A O 1
ATOM 2242 N N . GLN A 1 273 ? 22.443 -2.078 -0.931 1.00 83.06 273 GLN A N 1
ATOM 2243 C CA . GLN A 1 273 ? 22.325 -2.022 0.530 1.00 83.06 273 GLN A CA 1
ATOM 2244 C C . GLN A 1 273 ? 21.770 -0.671 0.988 1.00 83.06 273 GLN A C 1
ATOM 2246 O O . GLN A 1 273 ? 20.857 -0.628 1.811 1.00 83.06 273 GLN A O 1
ATOM 2251 N N . LEU A 1 274 ? 22.280 0.428 0.423 1.00 83.50 274 LEU A N 1
ATOM 2252 C CA . LEU A 1 274 ? 21.826 1.777 0.749 1.00 83.50 274 LEU A CA 1
ATOM 2253 C C . LEU A 1 274 ? 20.388 2.023 0.277 1.00 83.50 274 LEU A C 1
ATOM 2255 O O . LEU A 1 274 ? 19.591 2.570 1.032 1.00 83.50 274 LEU A O 1
ATOM 2259 N N . THR A 1 275 ? 20.033 1.566 -0.926 1.00 82.88 275 THR A N 1
ATOM 2260 C CA . THR A 1 275 ? 18.655 1.631 -1.437 1.00 82.88 275 THR A CA 1
ATOM 2261 C C . THR A 1 275 ? 17.695 0.844 -0.551 1.00 82.88 275 THR A C 1
ATOM 2263 O O . THR A 1 275 ? 16.604 1.320 -0.257 1.00 82.88 275 THR A O 1
ATOM 2266 N N . THR A 1 276 ? 18.105 -0.329 -0.066 1.00 84.94 276 THR A N 1
ATOM 2267 C CA . THR A 1 276 ? 17.302 -1.123 0.876 1.00 84.94 276 THR A CA 1
ATOM 2268 C C . THR A 1 276 ? 17.121 -0.386 2.204 1.00 84.94 276 THR A C 1
ATOM 2270 O O . THR A 1 276 ? 16.029 -0.392 2.776 1.00 84.94 276 THR A O 1
ATOM 2273 N N . TYR A 1 277 ? 18.167 0.289 2.687 1.00 88.75 277 TYR A N 1
ATOM 2274 C CA . TYR A 1 277 ? 18.115 1.100 3.904 1.00 88.75 277 TYR A CA 1
ATOM 2275 C C . TYR A 1 277 ? 17.142 2.279 3.763 1.00 88.75 277 TYR A C 1
ATOM 2277 O O . TYR A 1 277 ? 16.303 2.497 4.637 1.00 88.75 277 TYR A O 1
ATOM 2285 N N . ASP A 1 278 ? 17.222 2.999 2.643 1.00 87.50 278 ASP A N 1
ATOM 2286 C CA . ASP A 1 278 ? 16.358 4.138 2.322 1.00 87.50 278 ASP A CA 1
ATOM 2287 C C . ASP A 1 278 ? 14.890 3.711 2.173 1.00 87.50 278 ASP A C 1
ATOM 2289 O O . ASP A 1 278 ? 13.999 4.288 2.795 1.00 87.50 278 ASP A O 1
ATOM 2293 N N . ALA A 1 279 ? 14.639 2.610 1.457 1.00 87.44 279 ALA A N 1
ATOM 2294 C CA . ALA A 1 279 ? 13.304 2.034 1.323 1.00 87.44 279 ALA A CA 1
ATOM 2295 C C . ALA A 1 279 ? 12.719 1.594 2.678 1.00 87.44 279 ALA A C 1
ATOM 2297 O O . ALA A 1 279 ? 11.539 1.817 2.943 1.00 87.44 279 ALA A O 1
ATOM 2298 N N . THR A 1 280 ? 13.544 1.021 3.562 1.00 89.69 280 THR A N 1
ATOM 2299 C CA . THR A 1 280 ? 13.111 0.603 4.907 1.00 89.69 280 THR A CA 1
ATOM 2300 C C . THR A 1 280 ? 12.767 1.804 5.789 1.00 89.69 280 THR A C 1
ATOM 2302 O O . THR A 1 280 ? 11.765 1.777 6.502 1.00 89.69 280 THR A O 1
ATOM 2305 N N . LEU A 1 281 ? 13.556 2.881 5.719 1.00 90.19 281 LEU A N 1
ATOM 2306 C CA . LEU A 1 281 ? 13.263 4.135 6.416 1.00 90.19 281 LEU A CA 1
ATOM 2307 C C . LEU A 1 281 ? 11.981 4.787 5.894 1.00 90.19 281 LEU A C 1
ATOM 2309 O O . LEU A 1 281 ? 11.167 5.246 6.692 1.00 90.19 281 LEU A O 1
ATOM 2313 N N . CYS A 1 282 ? 11.774 4.789 4.578 1.00 88.88 282 CYS A N 1
ATOM 2314 C CA . CYS A 1 282 ? 10.549 5.294 3.970 1.00 88.88 282 CYS A CA 1
ATOM 2315 C C . CYS A 1 282 ? 9.325 4.495 4.444 1.00 88.88 282 CYS A C 1
ATOM 2317 O O . CYS A 1 282 ? 8.377 5.089 4.953 1.00 88.88 282 CYS A O 1
ATOM 2319 N N . ALA A 1 283 ? 9.385 3.159 4.399 1.00 88.00 283 ALA A N 1
ATOM 2320 C CA . ALA A 1 283 ? 8.319 2.289 4.898 1.00 88.00 283 ALA A CA 1
ATOM 2321 C C . ALA A 1 283 ? 8.032 2.508 6.394 1.00 88.00 283 ALA A C 1
ATOM 2323 O O . ALA A 1 283 ? 6.876 2.507 6.813 1.00 88.00 283 ALA A O 1
ATOM 2324 N N . PHE A 1 284 ? 9.072 2.744 7.198 1.00 90.00 284 PHE A N 1
ATOM 2325 C CA . PHE A 1 284 ? 8.924 3.079 8.611 1.00 90.00 284 PHE A CA 1
ATOM 2326 C C . PHE A 1 284 ? 8.206 4.416 8.832 1.00 90.00 284 PHE A C 1
ATOM 2328 O O . PHE A 1 284 ? 7.315 4.492 9.673 1.00 90.00 284 PHE A O 1
ATOM 2335 N N . VAL A 1 285 ? 8.544 5.456 8.065 1.00 89.81 285 VAL A N 1
ATOM 2336 C CA . VAL A 1 285 ? 7.836 6.744 8.126 1.00 89.81 285 VAL A CA 1
ATOM 2337 C C . VAL A 1 285 ? 6.374 6.573 7.716 1.00 89.81 285 VAL A C 1
ATOM 2339 O O . VAL A 1 285 ? 5.491 7.028 8.434 1.00 89.81 285 VAL A O 1
ATOM 2342 N N . THR A 1 286 ? 6.100 5.842 6.634 1.00 87.25 286 THR A N 1
ATOM 2343 C CA . THR A 1 286 ? 4.731 5.570 6.170 1.00 87.25 286 THR A CA 1
ATOM 2344 C C . THR A 1 286 ? 3.897 4.802 7.204 1.00 87.25 286 THR A C 1
ATOM 2346 O O . THR A 1 286 ? 2.700 5.063 7.342 1.00 87.25 286 THR A O 1
ATOM 2349 N N . TRP A 1 287 ? 4.512 3.893 7.971 1.00 88.19 287 TRP A N 1
ATOM 2350 C CA . TRP A 1 287 ? 3.862 3.254 9.121 1.00 88.19 287 TRP A CA 1
ATOM 2351 C C . TRP A 1 287 ? 3.507 4.268 10.215 1.00 88.19 287 TRP A C 1
ATOM 2353 O O . TRP A 1 287 ? 2.368 4.310 10.674 1.00 88.19 287 TRP A O 1
ATOM 2363 N N . LEU A 1 288 ? 4.453 5.132 10.600 1.00 83.88 288 LEU A N 1
ATOM 2364 C CA . LEU A 1 288 ? 4.214 6.165 11.615 1.00 83.88 288 LEU A CA 1
ATOM 2365 C C . LEU A 1 288 ? 3.163 7.206 11.192 1.00 83.88 288 LEU A C 1
ATOM 2367 O O . LEU A 1 288 ? 2.533 7.814 12.054 1.00 83.88 288 LEU A O 1
ATOM 2371 N N . GLU A 1 289 ? 2.961 7.402 9.890 1.00 81.81 289 GLU A N 1
ATOM 2372 C CA . GLU A 1 289 ? 1.913 8.260 9.322 1.00 81.81 289 GLU A CA 1
ATOM 2373 C C . GLU A 1 289 ? 0.512 7.613 9.333 1.00 81.81 289 GLU A C 1
ATOM 2375 O O . GLU A 1 289 ? -0.462 8.268 8.961 1.00 81.81 289 GLU A O 1
ATOM 2380 N N . GLY A 1 290 ? 0.388 6.360 9.791 1.00 75.75 290 GLY A N 1
ATOM 2381 C CA . GLY A 1 290 ? -0.894 5.679 10.010 1.00 75.75 290 GLY A CA 1
ATOM 2382 C C . GLY A 1 290 ? -1.238 4.593 8.987 1.00 75.75 290 GLY A C 1
ATOM 2383 O O . GLY A 1 290 ? -2.375 4.124 8.960 1.00 75.75 290 GLY A O 1
ATOM 2384 N N . SER A 1 291 ? -0.291 4.180 8.140 1.00 78.56 291 SER A N 1
ATOM 2385 C CA . SER A 1 291 ? -0.475 3.010 7.266 1.00 78.56 291 SER A CA 1
ATOM 2386 C C . SER A 1 291 ? -0.212 1.708 8.023 1.00 78.56 291 SER A C 1
ATOM 2388 O O . SER A 1 291 ? 0.590 1.694 8.947 1.00 78.56 291 SER A O 1
ATOM 2390 N N . CYS A 1 292 ? -0.831 0.597 7.610 1.00 79.25 292 CYS A N 1
ATOM 2391 C CA . CYS A 1 292 ? -0.695 -0.684 8.314 1.00 79.25 292 CYS A CA 1
ATOM 2392 C C . CYS A 1 292 ? 0.753 -1.209 8.321 1.00 79.25 292 CYS A C 1
ATOM 2394 O O . CYS A 1 292 ? 1.410 -1.258 7.272 1.00 79.25 292 CYS A O 1
ATOM 2396 N N . ILE A 1 293 ? 1.236 -1.683 9.477 1.00 80.88 293 ILE A N 1
ATOM 2397 C CA . ILE A 1 293 ? 2.586 -2.256 9.629 1.00 80.88 293 ILE A CA 1
ATOM 2398 C C . ILE A 1 293 ? 2.823 -3.467 8.710 1.00 80.88 293 ILE A C 1
ATOM 2400 O O . ILE A 1 293 ? 3.915 -3.645 8.164 1.00 80.88 293 ILE A O 1
ATOM 2404 N N . GLY A 1 294 ? 1.778 -4.273 8.484 1.00 77.56 294 GLY A N 1
ATOM 2405 C CA . GLY A 1 294 ? 1.806 -5.444 7.604 1.00 77.56 294 GLY A CA 1
ATOM 2406 C C . GLY A 1 294 ? 2.043 -5.099 6.132 1.00 77.56 294 GLY A C 1
ATOM 2407 O O . GLY A 1 294 ? 2.668 -5.867 5.408 1.00 77.56 294 GLY A O 1
ATOM 2408 N N . GLN A 1 295 ? 1.576 -3.924 5.704 1.00 76.62 295 GLN A N 1
ATOM 2409 C CA . GLN A 1 295 ? 1.674 -3.438 4.323 1.00 76.62 295 GLN A CA 1
ATOM 2410 C C . GLN A 1 295 ? 2.896 -2.544 4.084 1.00 76.62 295 GLN A C 1
ATOM 2412 O O . GLN A 1 295 ? 3.180 -2.184 2.945 1.00 76.62 295 GLN A O 1
ATOM 2417 N N . THR A 1 296 ? 3.617 -2.183 5.145 1.00 87.06 296 THR A N 1
ATOM 2418 C CA . THR A 1 296 ? 4.775 -1.288 5.096 1.00 87.06 296 THR A CA 1
ATOM 2419 C C . THR A 1 296 ? 6.034 -2.046 5.515 1.00 87.06 296 THR A C 1
ATOM 2421 O O . THR A 1 296 ? 6.722 -2.612 4.670 1.00 87.06 296 THR A O 1
ATOM 2424 N N . LEU A 1 297 ? 6.322 -2.129 6.812 1.00 83.69 297 LEU A N 1
ATOM 2425 C CA . LEU A 1 297 ? 7.549 -2.719 7.356 1.00 83.69 297 LEU A CA 1
ATOM 2426 C C . LEU A 1 297 ? 7.646 -4.230 7.141 1.00 83.69 297 LEU A C 1
ATOM 2428 O O . LEU A 1 297 ? 8.710 -4.711 6.756 1.00 83.69 297 LEU A O 1
ATOM 2432 N N . TRP A 1 298 ? 6.558 -4.983 7.334 1.00 83.00 298 TRP A N 1
ATOM 2433 C CA . TRP A 1 298 ? 6.592 -6.448 7.183 1.00 83.00 298 TRP A CA 1
ATOM 2434 C C . TRP A 1 298 ? 6.631 -6.936 5.739 1.00 83.00 298 TRP A C 1
ATOM 2436 O O . TRP A 1 298 ? 6.810 -8.129 5.508 1.00 83.00 298 TRP A O 1
ATOM 2446 N N . THR A 1 299 ? 6.566 -6.023 4.768 1.00 80.19 299 THR A N 1
ATOM 2447 C CA . THR A 1 299 ? 6.891 -6.349 3.375 1.00 80.19 299 THR A CA 1
ATOM 2448 C C . THR A 1 299 ? 8.391 -6.562 3.174 1.00 80.19 299 THR A C 1
ATOM 2450 O O . THR A 1 299 ? 8.796 -7.275 2.256 1.00 80.19 299 THR A O 1
ATOM 2453 N N . ASN A 1 300 ? 9.232 -5.997 4.049 1.00 82.00 300 ASN A N 1
ATOM 2454 C CA . ASN A 1 300 ? 10.662 -6.250 4.029 1.00 82.00 300 ASN A CA 1
ATOM 2455 C C . ASN A 1 300 ? 10.971 -7.580 4.731 1.00 82.00 300 ASN A C 1
ATOM 2457 O O . ASN A 1 300 ? 10.935 -7.683 5.960 1.00 82.00 300 ASN A O 1
ATOM 2461 N N . VAL A 1 301 ? 11.345 -8.582 3.932 1.00 79.75 301 VAL A N 1
ATOM 2462 C CA . VAL A 1 301 ? 11.693 -9.938 4.391 1.00 79.75 301 VAL A CA 1
ATOM 2463 C C . VAL A 1 301 ? 12.843 -9.936 5.406 1.00 79.75 301 VAL A C 1
ATOM 2465 O O . VAL A 1 301 ? 12.903 -10.794 6.284 1.00 79.75 301 VAL A O 1
ATOM 2468 N N . LEU A 1 302 ? 13.745 -8.950 5.339 1.00 79.88 302 LEU A N 1
ATOM 2469 C CA . LEU A 1 302 ? 14.857 -8.840 6.286 1.00 79.88 302 LEU A CA 1
ATOM 2470 C C . LEU A 1 302 ? 14.378 -8.581 7.718 1.00 79.88 302 LEU A C 1
ATOM 2472 O O . LEU A 1 302 ? 15.097 -8.907 8.658 1.00 79.88 302 LEU A O 1
ATOM 2476 N N . LEU A 1 303 ? 13.197 -7.983 7.895 1.00 82.12 303 LEU A N 1
ATOM 2477 C CA . LEU A 1 303 ? 12.661 -7.604 9.204 1.00 82.12 303 LEU A CA 1
ATOM 2478 C C . LEU A 1 303 ? 11.766 -8.685 9.824 1.00 82.12 303 LEU A C 1
ATOM 2480 O O . LEU A 1 303 ? 11.461 -8.606 11.011 1.00 82.12 303 LEU A O 1
ATOM 2484 N N . THR A 1 304 ? 11.334 -9.681 9.044 1.00 79.25 304 THR A N 1
ATOM 2485 C CA . THR A 1 304 ? 10.361 -10.691 9.489 1.00 79.25 304 THR A CA 1
ATOM 2486 C C . THR A 1 304 ? 10.958 -11.669 10.500 1.00 79.25 304 THR A C 1
ATOM 2488 O O . THR A 1 304 ? 10.271 -12.078 11.431 1.00 79.25 304 THR A O 1
ATOM 2491 N N . ASP A 1 305 ? 12.233 -12.027 10.329 1.00 79.56 305 ASP A N 1
ATOM 2492 C CA . ASP A 1 305 ? 12.972 -12.896 11.249 1.00 79.56 305 ASP A CA 1
ATOM 2493 C C . ASP A 1 305 ? 14.426 -12.403 11.400 1.00 79.56 305 ASP A C 1
ATOM 2495 O O . ASP A 1 305 ? 15.307 -12.815 10.636 1.00 79.56 305 ASP A O 1
ATOM 2499 N N . PRO A 1 306 ? 14.691 -11.495 12.362 1.00 80.31 306 PRO A N 1
ATOM 2500 C CA . PRO A 1 306 ? 16.020 -10.920 12.558 1.00 80.31 306 PRO A CA 1
ATOM 2501 C C . PRO A 1 306 ? 17.104 -11.942 12.896 1.00 80.31 306 PRO A C 1
ATOM 2503 O O . PRO A 1 306 ? 18.261 -11.734 12.542 1.00 80.31 306 PRO A O 1
ATOM 2506 N N . GLU A 1 307 ? 16.756 -13.064 13.534 1.00 78.88 307 GLU A N 1
ATOM 2507 C CA . GLU A 1 307 ? 17.737 -14.085 13.927 1.00 78.88 307 GLU A CA 1
ATOM 2508 C C . GLU A 1 307 ? 18.325 -14.835 12.724 1.00 78.88 307 GLU A C 1
ATOM 2510 O O . GLU A 1 307 ? 19.441 -15.354 12.800 1.00 78.88 307 GLU A O 1
ATOM 2515 N N . ARG A 1 308 ? 17.618 -14.852 11.587 1.00 78.69 308 ARG A N 1
ATOM 2516 C CA . ARG A 1 308 ? 18.131 -15.439 10.340 1.00 78.69 308 ARG A CA 1
ATOM 2517 C C . ARG A 1 308 ? 19.199 -14.581 9.673 1.00 78.69 308 ARG A C 1
ATOM 2519 O O . ARG A 1 308 ? 19.985 -15.108 8.887 1.00 78.69 308 ARG A O 1
ATOM 2526 N N . VAL A 1 309 ? 19.248 -13.281 9.964 1.00 81.19 309 VAL A N 1
ATOM 2527 C CA . VAL A 1 309 ? 20.212 -12.359 9.354 1.00 81.19 309 VAL A CA 1
ATOM 2528 C C . VAL A 1 309 ? 21.472 -12.304 10.213 1.00 81.19 309 VAL A C 1
ATOM 2530 O O . VAL A 1 309 ? 21.638 -11.449 11.081 1.00 81.19 309 VAL A O 1
ATOM 2533 N N . ARG A 1 310 ? 22.390 -13.243 9.973 1.00 78.06 310 ARG A N 1
ATOM 2534 C CA . ARG A 1 310 ? 23.622 -13.356 10.759 1.00 78.06 310 ARG A CA 1
ATOM 2535 C C . ARG A 1 310 ? 24.580 -12.195 10.500 1.00 78.06 310 ARG A C 1
ATOM 2537 O O . ARG A 1 310 ? 24.945 -11.908 9.361 1.00 78.06 310 ARG A O 1
ATOM 2544 N N . PHE A 1 311 ? 25.070 -11.593 11.584 1.00 81.00 311 PHE A N 1
ATOM 2545 C CA . PHE A 1 311 ? 26.050 -10.504 11.532 1.00 81.00 311 PHE A CA 1
ATOM 2546 C C . PHE A 1 311 ? 27.360 -10.902 10.834 1.00 81.00 311 PHE A C 1
ATOM 2548 O O . PHE A 1 311 ? 27.932 -10.091 10.111 1.00 81.00 311 PHE A O 1
ATOM 2555 N N . ASP A 1 312 ? 27.798 -12.152 11.014 1.00 77.50 312 ASP A N 1
ATOM 2556 C CA . ASP A 1 312 ? 29.035 -12.680 10.420 1.00 77.50 312 ASP A CA 1
ATOM 2557 C C . ASP A 1 312 ? 28.992 -12.711 8.882 1.00 77.50 312 ASP A C 1
ATOM 2559 O O . ASP A 1 312 ? 30.031 -12.643 8.230 1.00 77.50 312 ASP A O 1
ATOM 2563 N N . GLU A 1 313 ? 27.792 -12.823 8.309 1.00 75.44 313 GLU A N 1
ATOM 2564 C CA . GLU A 1 313 ? 27.565 -12.935 6.866 1.00 75.44 313 GLU A CA 1
ATOM 2565 C C . GLU A 1 313 ? 27.184 -11.572 6.268 1.00 75.44 313 GLU A C 1
ATOM 2567 O O . GLU A 1 313 ? 27.716 -11.173 5.231 1.00 75.44 313 GLU A O 1
ATOM 2572 N N . HIS A 1 314 ? 26.322 -10.809 6.955 1.00 75.75 314 HIS A N 1
ATOM 2573 C CA . HIS A 1 314 ? 25.830 -9.512 6.484 1.00 75.75 314 HIS A CA 1
ATOM 2574 C C . HIS A 1 314 ? 25.754 -8.474 7.609 1.00 75.75 314 HIS A C 1
ATOM 2576 O O . HIS A 1 314 ? 24.674 -8.236 8.156 1.00 75.75 314 HIS A O 1
ATOM 2582 N N . PRO A 1 315 ? 26.854 -7.768 7.922 1.00 82.00 315 PRO A N 1
ATOM 2583 C CA . PRO A 1 315 ? 26.875 -6.818 9.034 1.00 82.00 315 PRO A CA 1
ATOM 2584 C C . PRO A 1 315 ? 25.891 -5.653 8.843 1.00 82.00 315 PRO A C 1
ATOM 2586 O O . PRO A 1 315 ? 25.277 -5.199 9.804 1.00 82.00 315 PRO A O 1
ATOM 2589 N N . VAL A 1 316 ? 25.690 -5.183 7.605 1.00 83.31 316 VAL A N 1
ATOM 2590 C CA . VAL A 1 316 ? 24.783 -4.058 7.306 1.00 83.31 316 VAL A CA 1
ATOM 2591 C C . VAL A 1 316 ? 23.316 -4.459 7.478 1.00 83.31 316 VAL A C 1
ATOM 2593 O O . VAL A 1 316 ? 22.566 -3.766 8.166 1.00 83.31 316 VAL A O 1
ATOM 2596 N N . PHE A 1 317 ? 22.906 -5.590 6.899 1.00 85.12 317 PHE A N 1
ATOM 2597 C CA . PHE A 1 317 ? 21.522 -6.058 6.994 1.00 85.12 317 PHE A CA 1
ATOM 2598 C C . PHE A 1 317 ? 21.174 -6.589 8.385 1.00 85.12 317 PHE A C 1
ATOM 2600 O O . PHE A 1 317 ? 20.052 -6.379 8.836 1.00 85.12 317 PHE A O 1
ATOM 2607 N N . ALA A 1 318 ? 22.127 -7.196 9.098 1.00 85.19 318 ALA A N 1
ATOM 2608 C CA . ALA A 1 318 ? 21.928 -7.602 10.486 1.00 85.19 318 ALA A CA 1
ATOM 2609 C C . ALA A 1 318 ? 21.677 -6.381 11.385 1.00 85.19 318 ALA A C 1
ATOM 2611 O O . ALA A 1 318 ? 20.718 -6.364 12.154 1.00 85.19 318 ALA A O 1
ATOM 2612 N N . CYS A 1 319 ? 22.480 -5.318 11.240 1.00 87.25 319 CYS A N 1
ATOM 2613 C CA . CYS A 1 319 ? 22.267 -4.061 11.962 1.00 87.25 319 CYS A CA 1
ATOM 2614 C C . CYS A 1 319 ? 20.909 -3.426 11.640 1.00 87.25 319 CYS A C 1
ATOM 2616 O O . CYS A 1 319 ? 20.215 -2.987 12.557 1.00 87.25 319 CYS A O 1
ATOM 2618 N N . LEU A 1 320 ? 20.517 -3.398 10.361 1.00 88.75 320 LEU A N 1
ATOM 2619 C CA . LEU A 1 320 ? 19.203 -2.910 9.939 1.00 88.75 320 LEU A CA 1
ATOM 2620 C C . LEU A 1 320 ? 18.083 -3.732 10.592 1.00 88.75 320 LEU A C 1
ATOM 2622 O O . LEU A 1 320 ? 17.219 -3.164 11.252 1.00 88.75 320 LEU A O 1
ATOM 2626 N N . SER A 1 321 ? 18.117 -5.057 10.453 1.00 88.88 321 SER A N 1
ATOM 2627 C CA . SER A 1 321 ? 17.055 -5.936 10.937 1.00 88.88 321 SER A CA 1
ATOM 2628 C C . SER A 1 321 ? 16.894 -5.880 12.453 1.00 88.88 321 SER A C 1
ATOM 2630 O O . SER A 1 321 ? 15.816 -5.556 12.957 1.00 88.88 321 SER A O 1
ATOM 2632 N N . HIS A 1 322 ? 17.985 -6.078 13.196 1.00 89.00 322 HIS A N 1
ATOM 2633 C CA . HIS A 1 322 ? 17.945 -6.002 14.653 1.00 89.00 322 HIS A CA 1
ATOM 2634 C C . HIS A 1 322 ? 17.606 -4.589 15.143 1.00 89.00 322 HIS A C 1
ATOM 2636 O O . HIS A 1 322 ? 16.856 -4.442 16.107 1.00 89.00 322 HIS A O 1
ATOM 2642 N N . GLY A 1 323 ? 18.116 -3.548 14.480 1.00 89.81 323 GLY A N 1
ATOM 2643 C CA . GLY A 1 323 ? 17.838 -2.157 14.826 1.00 89.81 323 GLY A CA 1
ATOM 2644 C C . GLY A 1 323 ? 16.359 -1.806 14.677 1.00 89.81 323 GLY A C 1
ATOM 2645 O O . GLY A 1 323 ? 15.739 -1.328 15.627 1.00 89.81 323 GLY A O 1
ATOM 2646 N N . PHE A 1 324 ? 15.768 -2.094 13.515 1.00 90.44 324 PHE A N 1
ATOM 2647 C CA . PHE A 1 324 ? 14.352 -1.823 13.266 1.00 90.44 324 PHE A CA 1
ATOM 2648 C C . PHE A 1 324 ? 13.429 -2.697 14.110 1.00 90.44 324 PHE A C 1
ATOM 2650 O O . PHE A 1 324 ? 12.422 -2.193 14.599 1.00 90.44 324 PHE A O 1
ATOM 2657 N N . TYR A 1 325 ? 13.789 -3.955 14.370 1.00 88.19 325 TYR A N 1
ATOM 2658 C CA . TYR A 1 325 ? 13.033 -4.803 15.290 1.00 88.19 325 TYR A CA 1
ATOM 2659 C C . TYR A 1 325 ? 12.928 -4.170 16.687 1.00 88.19 325 TYR A C 1
ATOM 2661 O O . TYR A 1 325 ? 11.837 -4.075 17.253 1.00 88.19 325 TYR A O 1
ATOM 2669 N N . GLN A 1 326 ? 14.041 -3.656 17.223 1.00 89.00 326 GLN A N 1
ATOM 2670 C CA . GLN A 1 326 ? 14.041 -2.962 18.515 1.00 89.00 326 GLN A CA 1
ATOM 2671 C C . GLN A 1 326 ? 13.234 -1.660 18.475 1.00 89.00 326 GLN A C 1
ATOM 2673 O O . GLN A 1 326 ? 12.469 -1.383 19.399 1.00 89.00 326 GLN A O 1
ATOM 2678 N N . ILE A 1 327 ? 13.352 -0.876 17.400 1.00 90.25 327 ILE A N 1
ATOM 2679 C CA . ILE A 1 327 ? 12.564 0.351 17.221 1.00 90.25 327 ILE A CA 1
ATOM 2680 C C . ILE A 1 327 ? 11.064 0.032 17.217 1.00 90.25 327 ILE A C 1
ATOM 2682 O O . ILE A 1 327 ? 10.307 0.677 17.940 1.00 90.25 327 ILE A O 1
ATOM 2686 N N . VAL A 1 328 ? 10.628 -0.985 16.469 1.00 88.06 328 VAL A N 1
ATOM 2687 C CA . VAL A 1 328 ? 9.221 -1.411 16.419 1.00 88.06 328 VAL A CA 1
ATOM 2688 C C . VAL A 1 328 ? 8.731 -1.847 17.802 1.00 88.06 328 VAL A C 1
ATOM 2690 O O . VAL A 1 328 ? 7.632 -1.467 18.204 1.00 88.06 328 VAL A O 1
ATOM 2693 N N . MET A 1 329 ? 9.545 -2.574 18.576 1.00 85.50 329 MET A N 1
ATOM 2694 C CA . MET A 1 329 ? 9.206 -2.940 19.959 1.00 85.50 329 MET A CA 1
ATOM 2695 C C . MET A 1 329 ? 9.050 -1.718 20.874 1.00 85.50 329 MET A C 1
ATOM 2697 O O . MET A 1 329 ? 8.123 -1.672 21.686 1.00 85.50 329 MET A O 1
ATOM 2701 N N . ILE A 1 330 ? 9.914 -0.709 20.729 1.00 88.69 330 ILE A N 1
ATOM 2702 C CA . ILE A 1 330 ? 9.810 0.549 21.480 1.00 88.69 330 ILE A CA 1
ATOM 2703 C C . ILE A 1 330 ? 8.528 1.293 21.101 1.00 88.69 330 ILE A C 1
ATOM 2705 O O . ILE A 1 330 ? 7.775 1.692 21.987 1.00 88.69 330 ILE A O 1
ATOM 2709 N N . VAL A 1 331 ? 8.250 1.447 19.805 1.00 86.25 331 VAL A N 1
ATOM 2710 C CA . VAL A 1 331 ? 7.040 2.125 19.318 1.00 86.25 331 VAL A CA 1
ATOM 2711 C C . VAL A 1 331 ? 5.785 1.397 19.804 1.00 86.25 331 VAL A C 1
ATOM 2713 O O . VAL A 1 331 ? 4.885 2.035 20.343 1.00 86.25 331 VAL A O 1
ATOM 2716 N N . LYS A 1 332 ? 5.759 0.061 19.742 1.00 81.12 332 LYS A N 1
ATOM 2717 C CA . LYS A 1 332 ? 4.660 -0.752 20.281 1.00 81.12 332 LYS A CA 1
ATOM 2718 C C . LYS A 1 332 ? 4.460 -0.534 21.783 1.00 81.12 332 LYS A C 1
ATOM 2720 O O . LYS A 1 332 ? 3.333 -0.343 22.229 1.00 81.12 332 LYS A O 1
ATOM 2725 N N . SER A 1 333 ? 5.542 -0.503 22.560 1.00 83.38 333 SER A N 1
ATOM 2726 C CA . SER A 1 333 ? 5.486 -0.197 23.996 1.00 83.38 333 SER A CA 1
ATOM 2727 C C . SER A 1 333 ? 4.921 1.204 24.262 1.00 83.38 333 SER A C 1
ATOM 2729 O O . SER A 1 333 ? 4.101 1.386 25.161 1.00 83.38 333 SER A O 1
ATOM 2731 N N . ILE A 1 334 ? 5.298 2.203 23.457 1.00 83.75 334 ILE A N 1
ATOM 2732 C CA . ILE A 1 334 ? 4.763 3.569 23.563 1.00 83.75 334 ILE A CA 1
ATOM 2733 C C . ILE A 1 334 ? 3.259 3.593 23.263 1.00 83.75 334 ILE A C 1
ATOM 2735 O O . ILE A 1 334 ? 2.508 4.172 24.044 1.00 83.75 334 ILE A O 1
ATOM 2739 N N . ILE A 1 335 ? 2.812 2.936 22.188 1.00 76.75 335 ILE A N 1
ATOM 2740 C CA . ILE A 1 335 ? 1.393 2.867 21.799 1.00 76.75 335 ILE A CA 1
ATOM 2741 C C . ILE A 1 335 ? 0.558 2.209 22.907 1.00 76.75 335 ILE A C 1
ATOM 2743 O O . ILE A 1 335 ? -0.457 2.765 23.331 1.00 76.75 335 ILE A O 1
ATOM 2747 N N . GLN A 1 336 ? 1.028 1.075 23.440 1.00 73.75 336 GLN A N 1
ATOM 2748 C CA . GLN A 1 336 ? 0.361 0.359 24.531 1.00 73.75 336 GLN A CA 1
ATOM 2749 C C . GLN A 1 336 ? 0.265 1.205 25.807 1.00 73.75 336 GLN A C 1
ATOM 2751 O O . GLN A 1 336 ? -0.788 1.255 26.443 1.00 73.75 336 GLN A O 1
ATOM 2756 N N . ASN A 1 337 ? 1.334 1.923 26.163 1.00 76.50 337 ASN A N 1
ATOM 2757 C CA . ASN A 1 337 ? 1.343 2.809 27.330 1.00 76.50 337 ASN A CA 1
ATOM 2758 C C . ASN A 1 337 ? 0.473 4.059 27.136 1.00 76.50 337 ASN A C 1
ATOM 2760 O O . ASN A 1 337 ? -0.085 4.577 28.103 1.00 76.50 337 ASN A O 1
ATOM 2764 N N . ALA A 1 338 ? 0.327 4.537 25.901 1.00 71.62 338 ALA A N 1
ATOM 2765 C CA . ALA A 1 338 ? -0.484 5.703 25.577 1.00 71.62 338 ALA A CA 1
ATOM 2766 C C . ALA A 1 338 ? -2.000 5.409 25.556 1.00 71.62 338 ALA A C 1
ATOM 2768 O O . ALA A 1 338 ? -2.787 6.342 25.405 1.00 71.62 338 ALA A O 1
ATOM 2769 N N . SER A 1 339 ? -2.428 4.148 25.743 1.00 58.84 339 SER A N 1
ATOM 2770 C CA . SER A 1 339 ? -3.843 3.720 25.678 1.00 58.84 339 SER A CA 1
ATOM 2771 C C . SER A 1 339 ? -4.550 4.159 24.388 1.00 58.84 339 SER A C 1
ATOM 2773 O O . SER A 1 339 ? -5.754 4.423 24.374 1.00 58.84 339 SER A O 1
ATOM 2775 N N . VAL A 1 340 ? -3.787 4.260 23.300 1.00 56.69 340 VAL A N 1
ATOM 2776 C CA . VAL A 1 340 ? -4.298 4.577 21.969 1.00 56.69 340 VAL A CA 1
ATOM 2777 C C . VAL A 1 340 ? -4.738 3.263 21.325 1.00 56.69 340 VAL A C 1
ATOM 2779 O O . VAL A 1 340 ? -4.007 2.277 21.379 1.00 56.69 340 VAL A O 1
ATOM 2782 N N . TYR A 1 341 ? -5.943 3.221 20.752 1.00 51.69 341 TYR A N 1
ATOM 2783 C CA . TYR A 1 341 ? -6.456 2.021 20.085 1.00 51.69 341 TYR A CA 1
ATOM 2784 C C . TYR A 1 341 ? -5.571 1.678 18.873 1.00 51.69 341 TYR A C 1
ATOM 2786 O O . TYR A 1 341 ? -5.519 2.469 17.927 1.00 51.69 341 TYR A O 1
ATOM 2794 N N . GLU A 1 342 ? -4.900 0.514 18.916 1.00 51.31 342 GLU A N 1
ATOM 2795 C CA . GLU A 1 342 ? -3.993 0.014 17.859 1.00 51.31 342 GLU A CA 1
ATOM 2796 C C . GLU A 1 342 ? -4.660 0.104 16.470 1.00 51.31 342 GLU A C 1
ATOM 2798 O O . GLU A 1 342 ? -4.061 0.612 15.534 1.00 51.31 342 GLU A O 1
ATOM 2803 N N . GLU A 1 343 ? -5.948 -0.225 16.350 1.00 48.72 343 GLU A N 1
ATOM 2804 C CA . GLU A 1 343 ? -6.648 -0.277 15.054 1.00 48.72 343 GLU A CA 1
ATOM 2805 C C . GLU A 1 343 ? -7.004 1.085 14.419 1.00 48.72 343 GLU A C 1
ATOM 2807 O O . GLU A 1 343 ? -7.367 1.122 13.245 1.00 48.72 343 GLU A O 1
ATOM 2812 N N . VAL A 1 344 ? -6.946 2.203 15.157 1.00 45.16 344 VAL A N 1
ATOM 2813 C CA . VAL A 1 344 ? -7.449 3.512 14.669 1.00 45.16 344 VAL A CA 1
ATOM 2814 C C . VAL A 1 344 ? -6.331 4.515 14.393 1.00 45.16 344 VAL A C 1
ATOM 2816 O O . VAL A 1 344 ? -6.488 5.392 13.548 1.00 45.16 344 VAL A O 1
ATOM 2819 N N . HIS A 1 345 ? -5.202 4.403 15.094 1.00 46.47 345 HIS A N 1
ATOM 2820 C CA . HIS A 1 345 ? -4.116 5.381 14.993 1.00 46.47 345 HIS A CA 1
ATOM 2821 C C . HIS A 1 345 ? -2.785 4.787 14.515 1.00 46.47 345 HIS A C 1
ATOM 2823 O O . HIS A 1 345 ? -1.967 5.546 14.005 1.00 46.47 345 HIS A O 1
ATOM 2829 N N . PHE A 1 346 ? -2.572 3.471 14.654 1.00 49.91 346 PHE A N 1
ATOM 2830 C CA . PHE A 1 346 ? -1.344 2.778 14.238 1.00 49.91 346 PHE A CA 1
ATOM 2831 C C . PHE A 1 346 ? -1.641 1.322 13.813 1.00 49.91 346 PHE A C 1
ATOM 2833 O O . PHE A 1 346 ? -1.322 0.401 14.570 1.00 49.91 346 PHE A O 1
ATOM 2840 N N . PRO A 1 347 ? -2.285 1.114 12.648 1.00 50.62 347 PRO A N 1
ATOM 2841 C CA . PRO A 1 347 ? -2.679 -0.213 12.168 1.00 50.62 347 PRO A CA 1
ATOM 2842 C C . PRO A 1 347 ? -1.513 -1.139 11.779 1.00 50.62 347 PRO A C 1
ATOM 2844 O O . PRO A 1 347 ? -0.353 -0.683 11.619 1.00 50.62 347 PRO A O 1
#